Protein AF-A0A7J5F1Y0-F1 (afdb_monomer)

Mean predicted aligned error: 17.36 Å

Nearest PDB structures (foldseek):
  2xwx-assembl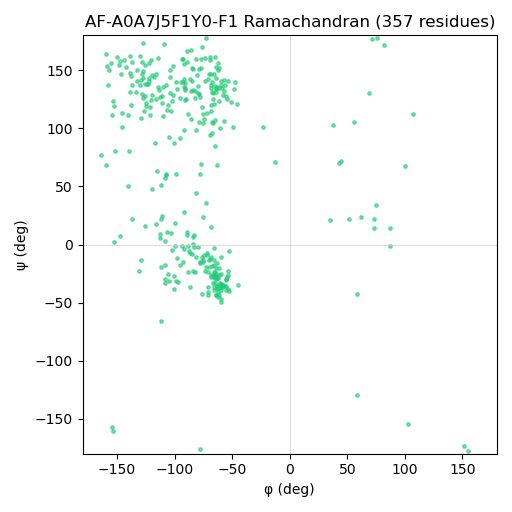y1_B  TM=6.790E-01  e=4.475E-04  Vibrio cholerae
  8gum-assembly1_A  TM=6.459E-01  e=2.777E-03  Vibrio campbellii ATCC BAA-1116
  3idu-assembly1_A  TM=4.860E-01  e=1.951E-03  Pyrococcus furiosus
  3idu-assembly2_B  TM=4.929E-01  e=2.057E-02  Pyrococcus furiosus
  4i0p-assembly1_B  TM=3.499E-01  e=2.603E-02  Homo sapiens

Structure (mmCIF, N/CA/C/O backbone):
data_AF-A0A7J5F1Y0-F1
#
_entry.id   AF-A0A7J5F1Y0-F1
#
loop_
_atom_site.group_PDB
_atom_site.id
_atom_site.type_symbol
_atom_site.label_atom_id
_atom_site.label_alt_id
_atom_site.label_comp_id
_atom_site.label_asym_id
_atom_site.label_entity_id
_atom_site.label_seq_id
_atom_site.pdbx_PDB_ins_code
_atom_site.Cartn_x
_atom_site.Cartn_y
_atom_site.Cartn_z
_atom_site.occupancy
_atom_site.B_iso_or_equiv
_atom_site.auth_seq_id
_atom_site.auth_comp_id
_atom_site.auth_asym_id
_atom_site.auth_atom_id
_atom_site.pdbx_PDB_model_num
ATOM 1 N N . LYS A 1 1 ? 22.219 21.487 -6.805 1.00 33.09 1 LYS A N 1
ATOM 2 C CA . LYS A 1 1 ? 21.547 20.450 -7.627 1.00 33.09 1 LYS A CA 1
ATOM 3 C C . LYS A 1 1 ? 22.656 19.540 -8.140 1.00 33.09 1 LYS A C 1
ATOM 5 O O . LYS A 1 1 ? 23.600 20.091 -8.685 1.00 33.09 1 LYS A O 1
ATOM 10 N N . GLY A 1 2 ? 22.632 18.237 -7.847 1.00 45.41 2 GLY A N 1
ATOM 11 C CA . GLY A 1 2 ? 23.662 17.311 -8.345 1.00 45.41 2 GLY A CA 1
ATOM 12 C C . GLY A 1 2 ? 23.621 17.217 -9.872 1.00 45.41 2 GLY A C 1
ATOM 13 O O . GLY A 1 2 ? 22.568 17.477 -10.460 1.00 45.41 2 GLY A O 1
ATOM 14 N N . SER A 1 3 ? 24.749 16.899 -10.506 1.00 49.75 3 SER A N 1
ATOM 15 C CA . SER A 1 3 ? 24.772 16.529 -11.921 1.00 49.75 3 SER A CA 1
ATOM 16 C C . SER A 1 3 ? 24.061 15.184 -12.096 1.00 49.75 3 SER A C 1
ATOM 18 O O . SER A 1 3 ? 24.310 14.236 -11.355 1.00 49.75 3 SER A O 1
ATOM 20 N N . TYR A 1 4 ? 23.140 15.113 -13.053 1.00 55.34 4 TYR A N 1
ATOM 21 C CA . TYR A 1 4 ? 22.544 13.863 -13.510 1.00 55.34 4 TYR A CA 1
ATOM 22 C C . TYR A 1 4 ? 23.523 13.230 -14.495 1.00 55.34 4 TYR A C 1
ATOM 24 O O . TYR A 1 4 ? 23.611 13.635 -15.655 1.00 55.34 4 TYR A O 1
ATOM 32 N N . THR A 1 5 ? 24.303 12.281 -13.994 1.00 61.25 5 THR A N 1
ATOM 33 C CA . THR A 1 5 ? 25.328 11.577 -14.764 1.00 61.25 5 THR A CA 1
ATOM 34 C C . THR A 1 5 ? 24.726 10.391 -15.512 1.00 61.25 5 THR A C 1
ATOM 36 O O . THR A 1 5 ? 23.606 9.954 -15.233 1.00 61.25 5 THR A O 1
ATOM 39 N N . TYR A 1 6 ? 25.488 9.817 -16.445 1.00 58.12 6 TYR A N 1
ATOM 40 C CA . TYR A 1 6 ? 25.059 8.644 -17.221 1.00 58.12 6 TYR A CA 1
ATOM 41 C C . TYR A 1 6 ? 24.593 7.453 -16.351 1.00 58.12 6 TYR A C 1
ATOM 43 O O . TYR A 1 6 ? 23.806 6.619 -16.796 1.00 58.12 6 TYR A O 1
ATOM 51 N N . SER A 1 7 ? 25.024 7.368 -15.085 1.00 61.97 7 SER A N 1
ATOM 52 C CA . SER A 1 7 ? 24.585 6.320 -14.152 1.00 61.97 7 SER A CA 1
ATOM 53 C C . SER A 1 7 ? 23.094 6.400 -13.798 1.00 61.97 7 SER A C 1
ATOM 55 O O . SER A 1 7 ? 22.497 5.372 -13.469 1.00 61.97 7 SER A O 1
ATOM 57 N N . CYS A 1 8 ? 22.467 7.577 -13.927 1.00 65.62 8 CYS A N 1
ATOM 58 C CA . CYS A 1 8 ? 21.026 7.754 -13.755 1.00 65.62 8 CYS A CA 1
ATOM 59 C C . CYS A 1 8 ? 20.230 6.954 -14.794 1.00 65.62 8 CYS A C 1
ATOM 61 O O . CYS A 1 8 ? 19.128 6.497 -14.504 1.00 65.62 8 CYS A O 1
ATOM 63 N N . TYR A 1 9 ? 20.789 6.721 -15.985 1.00 72.69 9 TYR A N 1
ATOM 64 C CA . TYR A 1 9 ? 20.061 6.052 -17.057 1.00 72.69 9 TYR A CA 1
ATOM 65 C C . TYR A 1 9 ? 19.697 4.612 -16.753 1.00 72.69 9 TYR A C 1
ATOM 67 O O . TYR A 1 9 ? 18.644 4.171 -17.200 1.00 72.69 9 TYR A O 1
ATOM 75 N N . ARG A 1 10 ? 20.469 3.913 -15.910 1.00 74.12 10 ARG A N 1
ATOM 76 C CA . ARG A 1 10 ? 20.204 2.502 -15.588 1.00 74.12 10 ARG A CA 1
ATOM 77 C C . ARG A 1 10 ? 18.776 2.253 -15.082 1.00 74.12 10 ARG A C 1
ATOM 79 O O . ARG A 1 10 ? 18.279 1.143 -15.213 1.00 74.12 10 ARG A O 1
ATOM 86 N N . CYS A 1 11 ? 18.159 3.261 -14.460 1.00 77.19 11 CYS A N 1
ATOM 87 C CA . CYS A 1 11 ? 16.830 3.163 -13.856 1.00 77.19 11 CYS A CA 1
ATOM 88 C C . CYS A 1 11 ? 15.757 3.976 -14.540 1.00 77.19 11 CYS A C 1
ATOM 90 O O . CYS A 1 11 ? 14.631 4.027 -14.052 1.00 77.19 11 CYS A O 1
ATOM 92 N N . HIS A 1 12 ? 16.098 4.587 -15.666 1.00 77.75 12 HIS A N 1
ATOM 93 C CA . HIS A 1 12 ? 15.144 5.377 -16.399 1.00 77.75 12 HIS A CA 1
ATOM 94 C C . HIS A 1 12 ? 15.088 5.038 -17.899 1.00 77.75 12 HIS A C 1
ATOM 96 O O . HIS A 1 12 ? 14.039 5.245 -18.499 1.00 77.75 12 HIS A O 1
ATOM 102 N N . THR A 1 13 ? 16.133 4.458 -18.505 1.00 78.19 13 THR A N 1
ATOM 103 C CA . THR A 1 13 ? 16.110 4.024 -19.912 1.00 78.19 13 THR A CA 1
ATOM 104 C C . THR A 1 13 ? 16.931 2.771 -20.192 1.00 78.19 13 THR A C 1
ATOM 106 O O . THR A 1 13 ? 17.984 2.559 -19.593 1.00 78.19 13 THR A O 1
ATOM 109 N N . THR A 1 14 ? 16.469 1.959 -21.143 1.00 75.38 14 THR A N 1
ATOM 110 C CA . THR A 1 14 ? 17.267 0.900 -21.786 1.00 75.38 14 THR A CA 1
ATOM 111 C C . THR A 1 14 ? 18.123 1.400 -22.946 1.00 75.38 14 THR A C 1
ATOM 113 O O . THR A 1 14 ? 19.149 0.796 -23.247 1.00 75.38 14 THR A O 1
ATOM 116 N N . GLY A 1 15 ? 17.760 2.532 -23.548 1.00 75.75 15 GLY A N 1
ATOM 117 C CA . GLY A 1 15 ? 18.441 3.146 -24.684 1.00 75.75 15 GLY A CA 1
ATOM 118 C C . GLY A 1 15 ? 19.188 4.418 -24.299 1.00 75.75 15 GLY A C 1
ATOM 119 O O . GLY A 1 15 ? 18.919 5.479 -24.848 1.00 75.75 15 GLY A O 1
ATOM 120 N N . ALA A 1 16 ? 20.113 4.363 -23.345 1.00 76.88 16 ALA A N 1
ATOM 121 C CA . ALA A 1 16 ? 20.904 5.537 -22.975 1.00 76.88 16 ALA A CA 1
ATOM 122 C C . ALA A 1 16 ? 21.800 6.013 -24.141 1.00 76.88 16 ALA A C 1
ATOM 124 O O . ALA A 1 16 ? 22.478 5.212 -24.783 1.00 76.88 16 ALA A O 1
ATOM 125 N N . SER A 1 17 ? 21.836 7.323 -24.401 1.00 77.94 17 SER A N 1
ATOM 126 C CA . SER A 1 17 ? 22.663 7.935 -25.449 1.00 77.94 17 SER A CA 1
ATOM 127 C C . SER A 1 17 ? 23.538 9.039 -24.875 1.00 77.94 17 SER A C 1
ATOM 129 O O . SER A 1 17 ? 23.083 9.865 -24.091 1.00 77.94 17 SER A O 1
ATOM 131 N N . LYS A 1 18 ? 24.801 9.110 -25.304 1.00 80.56 18 LYS A N 1
ATOM 132 C CA . LYS A 1 18 ? 25.698 10.221 -24.938 1.00 80.56 18 LYS A CA 1
ATOM 133 C C . LYS A 1 18 ? 25.385 11.515 -25.700 1.00 80.56 18 LYS A C 1
ATOM 135 O O . LYS A 1 18 ? 25.861 12.579 -25.315 1.00 80.56 18 LYS A O 1
ATOM 140 N N . VAL A 1 19 ? 24.597 11.440 -26.772 1.00 82.81 19 VAL A N 1
ATOM 141 C CA . VAL A 1 19 ? 24.197 12.602 -27.579 1.00 82.81 19 VAL A CA 1
ATOM 142 C C . VAL A 1 19 ? 22.969 13.246 -26.946 1.00 82.81 19 VAL A C 1
ATOM 144 O O . VAL A 1 19 ? 22.018 12.543 -26.624 1.00 82.81 19 VAL A O 1
ATOM 147 N N . LYS A 1 20 ? 22.957 14.573 -26.775 1.00 81.62 20 LYS A N 1
ATOM 148 C CA . LYS A 1 20 ? 21.768 15.301 -26.301 1.00 81.62 20 LYS A CA 1
ATOM 149 C C . LYS A 1 20 ? 20.803 15.576 -27.454 1.00 81.62 20 LYS A C 1
ATOM 151 O O . LYS A 1 20 ? 21.197 16.208 -28.433 1.00 81.62 20 LYS A O 1
ATOM 156 N N . THR A 1 21 ? 19.541 15.181 -27.305 1.00 81.38 21 THR A N 1
ATOM 157 C CA . THR A 1 21 ? 18.443 15.688 -28.143 1.00 81.38 21 THR A CA 1
ATOM 158 C C . THR A 1 21 ? 18.167 17.159 -27.816 1.00 81.38 21 THR A C 1
ATOM 160 O O . THR A 1 21 ? 18.563 17.647 -26.755 1.00 81.38 21 THR A O 1
ATOM 163 N N . SER A 1 22 ? 17.483 17.881 -28.708 1.00 82.25 22 SER A N 1
ATOM 164 C CA . SER A 1 22 ? 17.105 19.291 -28.496 1.00 82.25 22 SER A CA 1
ATOM 165 C C . SER A 1 22 ? 16.319 19.511 -27.198 1.00 82.25 22 SER A C 1
ATOM 167 O O . SER A 1 22 ? 16.545 20.494 -26.501 1.00 82.25 22 SER A O 1
ATOM 169 N N . GLU A 1 23 ? 15.465 18.560 -26.819 1.00 79.44 23 GLU A N 1
ATOM 170 C CA . GLU A 1 23 ? 14.728 18.571 -25.550 1.00 79.44 23 GLU A CA 1
ATOM 171 C C . GLU A 1 23 ? 15.669 18.537 -24.330 1.00 79.44 23 GLU A C 1
ATOM 173 O O . GLU A 1 23 ? 15.522 19.318 -23.391 1.00 79.44 23 GLU A O 1
ATOM 178 N N . PHE A 1 24 ? 16.708 17.696 -24.367 1.00 77.12 24 PHE A N 1
ATOM 179 C CA . PHE A 1 24 ? 17.679 17.550 -23.275 1.00 77.12 24 PHE A CA 1
ATOM 180 C C . PHE A 1 24 ? 18.718 18.679 -23.211 1.00 77.12 24 PHE A C 1
ATOM 182 O O . PHE A 1 24 ? 19.368 18.869 -22.179 1.00 77.12 24 PHE A O 1
ATOM 189 N N . GLN A 1 25 ? 18.867 19.470 -24.277 1.00 80.06 25 GLN A N 1
ATOM 190 C CA . GLN A 1 25 ? 19.731 20.656 -24.281 1.00 80.06 25 GLN A CA 1
ATOM 191 C C . GLN A 1 25 ? 19.221 21.755 -23.337 1.00 80.06 25 GLN A C 1
ATOM 193 O O . GLN A 1 25 ? 20.035 22.494 -22.784 1.00 80.06 25 GLN A O 1
ATOM 198 N N . ALA A 1 26 ? 17.912 21.804 -23.066 1.00 79.81 26 ALA A N 1
ATOM 199 C CA . ALA A 1 26 ? 17.316 22.727 -22.097 1.00 79.81 26 ALA A CA 1
ATOM 200 C C . ALA A 1 26 ? 17.695 22.418 -20.630 1.00 79.81 26 ALA A C 1
ATOM 202 O O . ALA A 1 26 ? 17.459 23.241 -19.743 1.00 79.81 26 ALA A O 1
ATOM 203 N N . TYR A 1 27 ? 18.316 21.261 -20.357 1.00 75.12 27 TYR A N 1
ATOM 204 C CA . TYR A 1 27 ? 18.668 20.799 -19.011 1.00 75.12 27 TYR A CA 1
ATOM 205 C C . TYR A 1 27 ? 20.196 20.666 -18.847 1.00 75.12 27 TYR A C 1
ATOM 207 O O . TYR A 1 27 ? 20.763 19.583 -19.029 1.00 75.12 27 TYR A O 1
ATOM 215 N N . PRO A 1 28 ? 20.905 21.750 -18.466 1.00 65.94 28 PRO A N 1
ATOM 216 C CA . PRO A 1 28 ? 22.372 21.800 -18.475 1.00 65.94 28 PRO A CA 1
ATOM 217 C C . PRO A 1 28 ? 23.058 20.806 -17.520 1.00 65.94 28 PRO A C 1
ATOM 219 O O . PRO A 1 28 ? 24.237 20.525 -17.692 1.00 65.94 28 PRO A O 1
ATOM 222 N N . GLY A 1 29 ? 22.332 20.235 -16.554 1.00 69.19 29 GLY A N 1
ATOM 223 C CA . GLY A 1 29 ? 22.859 19.260 -15.594 1.00 69.19 29 GLY A CA 1
ATOM 224 C C . GLY A 1 29 ? 22.686 17.784 -15.967 1.00 69.19 29 GLY A C 1
ATOM 225 O O . GLY A 1 29 ? 23.100 16.953 -15.168 1.00 69.19 29 GLY A O 1
ATOM 226 N N . ILE A 1 30 ? 22.061 17.450 -17.103 1.00 69.31 30 ILE A N 1
ATOM 227 C CA . ILE A 1 30 ? 21.861 16.059 -17.554 1.00 69.31 30 ILE A CA 1
ATOM 228 C C . ILE A 1 30 ? 22.889 15.722 -18.636 1.00 69.31 30 ILE A C 1
ATOM 230 O O . ILE A 1 30 ? 23.015 16.470 -19.602 1.00 69.31 30 ILE A O 1
ATOM 234 N N . GLU A 1 31 ? 23.622 14.618 -18.502 1.00 73.75 31 GLU A N 1
ATOM 235 C CA . GLU A 1 31 ? 24.613 14.157 -19.487 1.00 73.75 31 GLU A CA 1
ATOM 236 C C . GLU A 1 31 ? 24.018 13.181 -20.515 1.00 73.75 31 GLU A C 1
ATOM 238 O O . GLU A 1 31 ? 23.966 11.991 -20.242 1.00 73.75 31 GLU A O 1
ATOM 243 N N . GLY A 1 32 ? 23.658 13.647 -21.718 1.00 77.94 32 GLY A N 1
ATOM 244 C CA . GLY A 1 32 ? 23.170 12.787 -22.811 1.00 77.94 32 GLY A CA 1
ATOM 245 C C . GLY A 1 32 ? 21.650 12.834 -23.019 1.00 77.94 32 GLY A C 1
ATOM 246 O O . GLY A 1 32 ? 21.009 13.842 -22.716 1.00 77.94 32 GLY A O 1
ATOM 247 N N . SER A 1 33 ? 21.072 11.771 -23.582 1.00 77.19 33 SER A N 1
ATOM 248 C CA . SER A 1 33 ? 19.629 11.595 -23.796 1.00 77.19 33 SER A CA 1
ATOM 249 C C . SER A 1 33 ? 19.228 10.107 -23.844 1.00 77.19 33 SER A C 1
ATOM 251 O O . SER A 1 33 ? 19.955 9.239 -23.362 1.00 77.19 33 SER A O 1
ATOM 253 N N . TRP A 1 34 ? 18.055 9.821 -24.412 1.00 78.00 34 TRP A N 1
ATOM 254 C CA . TRP A 1 34 ? 17.356 8.542 -24.397 1.00 78.00 34 TRP A CA 1
ATOM 255 C C . TRP A 1 34 ? 17.009 8.247 -25.853 1.00 78.00 34 TRP A C 1
ATOM 257 O O . TRP A 1 34 ? 16.193 8.943 -26.451 1.00 78.00 34 TRP A O 1
ATOM 267 N N . ALA A 1 35 ? 17.677 7.262 -26.442 1.00 72.62 35 ALA A N 1
ATOM 268 C CA . ALA A 1 35 ? 17.307 6.686 -27.728 1.00 72.62 35 ALA A CA 1
ATOM 269 C C . ALA A 1 35 ? 15.984 5.907 -27.625 1.00 72.62 35 ALA A C 1
ATOM 271 O O . ALA A 1 35 ? 15.238 5.837 -28.595 1.00 72.62 35 ALA A O 1
ATOM 272 N N . GLU A 1 36 ? 15.676 5.379 -26.435 1.00 73.00 36 GLU A N 1
ATOM 273 C CA . GLU A 1 36 ? 14.416 4.708 -26.111 1.00 73.00 36 GLU A CA 1
ATOM 274 C C . GLU A 1 36 ? 13.828 5.282 -24.819 1.00 73.00 36 GLU A C 1
ATOM 276 O O . GLU A 1 36 ? 14.540 5.520 -23.837 1.00 73.00 36 GLU A O 1
ATOM 281 N N . ALA A 1 37 ? 12.517 5.508 -24.803 1.00 71.56 37 ALA A N 1
ATOM 282 C CA . ALA A 1 37 ? 11.831 6.006 -23.621 1.00 71.56 37 ALA A CA 1
ATOM 283 C C . ALA A 1 37 ? 11.590 4.876 -22.609 1.00 71.56 37 ALA A C 1
ATOM 285 O O . ALA A 1 37 ? 10.995 3.854 -22.941 1.00 71.56 37 ALA A O 1
ATOM 286 N N . GLY A 1 38 ? 11.972 5.104 -21.350 1.00 76.88 38 GLY A N 1
ATOM 287 C CA . GLY A 1 38 ? 11.653 4.194 -20.251 1.00 76.88 38 GLY A CA 1
ATOM 288 C C . GLY A 1 38 ? 12.499 2.920 -20.208 1.00 76.88 38 GLY A C 1
ATOM 289 O O . GLY A 1 38 ? 13.369 2.670 -21.042 1.00 76.88 38 GLY A O 1
ATOM 290 N N . ILE A 1 39 ? 12.244 2.106 -19.185 1.00 79.19 39 ILE A N 1
ATOM 291 C CA . ILE A 1 39 ? 12.866 0.789 -19.042 1.00 79.19 39 ILE A CA 1
ATOM 292 C C . ILE A 1 39 ? 12.144 -0.203 -19.961 1.00 79.19 39 ILE A C 1
ATOM 294 O O . ILE A 1 39 ? 11.021 -0.609 -19.667 1.00 79.19 39 ILE A O 1
ATOM 298 N N . GLY A 1 40 ? 12.790 -0.575 -21.068 1.00 77.44 40 GLY A N 1
ATOM 299 C CA . GLY A 1 40 ? 12.361 -1.646 -21.966 1.00 77.44 40 GLY A CA 1
ATOM 300 C C . GLY A 1 40 ? 12.675 -3.054 -21.446 1.00 77.44 40 GLY A C 1
ATOM 301 O O . GLY A 1 40 ? 13.194 -3.242 -20.339 1.00 77.44 40 GLY A O 1
ATOM 302 N N . CYS A 1 41 ? 12.380 -4.061 -22.273 1.00 77.25 41 CYS A N 1
ATOM 303 C CA . CYS A 1 41 ? 12.571 -5.479 -21.956 1.00 77.25 41 CYS A CA 1
ATOM 304 C C . CYS A 1 41 ? 14.003 -5.776 -21.490 1.00 77.25 41 CYS A C 1
ATOM 306 O O . CYS A 1 41 ? 14.221 -6.516 -20.531 1.00 77.25 41 CYS A O 1
ATOM 308 N N . GLU A 1 42 ? 14.977 -5.145 -22.133 1.00 75.75 42 GLU A N 1
ATOM 309 C CA . GLU A 1 42 ? 16.407 -5.346 -21.950 1.00 75.75 42 GLU A CA 1
ATOM 310 C C . GLU A 1 42 ? 16.896 -4.907 -20.567 1.00 75.75 42 GLU A C 1
ATOM 312 O O . GLU A 1 42 ? 17.863 -5.460 -20.043 1.00 75.75 42 GLU A O 1
ATOM 317 N N . GLY A 1 43 ? 16.208 -3.953 -19.934 1.00 74.94 43 GLY A N 1
ATOM 318 C CA . GLY A 1 43 ? 16.568 -3.447 -18.610 1.00 74.94 43 GLY A CA 1
ATOM 319 C C . GLY A 1 43 ? 16.292 -4.458 -17.499 1.00 74.94 43 GLY A C 1
ATOM 320 O O . GLY A 1 43 ? 16.935 -4.424 -16.450 1.00 74.94 43 GLY A O 1
ATOM 321 N N . CYS A 1 44 ? 15.369 -5.392 -17.742 1.00 75.62 44 CYS A N 1
ATOM 322 C CA . CYS A 1 44 ? 15.026 -6.464 -16.810 1.00 75.62 44 CYS A CA 1
ATOM 323 C C . CYS A 1 44 ? 15.521 -7.835 -17.278 1.00 75.62 44 CYS A C 1
ATOM 325 O O . CYS A 1 44 ? 15.878 -8.668 -16.446 1.00 75.62 44 CYS A O 1
ATOM 327 N N . HIS A 1 45 ? 15.559 -8.072 -18.589 1.00 74.44 45 HIS A N 1
ATOM 328 C CA . HIS A 1 45 ? 15.892 -9.370 -19.169 1.00 74.44 45 HIS A CA 1
ATOM 329 C C . HIS A 1 45 ? 17.323 -9.473 -19.714 1.00 74.44 45 HIS A C 1
ATOM 331 O O . HIS A 1 45 ? 17.753 -10.568 -20.077 1.00 74.44 45 HIS A O 1
ATOM 337 N N . GLY A 1 46 ? 18.078 -8.372 -19.704 1.00 70.38 46 GLY A N 1
ATOM 338 C CA . GLY A 1 46 ? 19.390 -8.287 -20.339 1.00 70.38 46 GLY A CA 1
ATOM 339 C C . GLY A 1 46 ? 19.288 -8.027 -21.848 1.00 70.38 46 GLY A C 1
ATOM 340 O O . GLY A 1 46 ? 18.196 -8.048 -22.413 1.00 70.38 46 GLY A O 1
ATOM 341 N N . PRO A 1 47 ? 20.417 -7.763 -22.524 1.00 70.12 47 PRO A N 1
ATOM 342 C CA . PRO A 1 47 ? 20.415 -7.356 -23.925 1.00 70.12 47 PRO A CA 1
ATOM 343 C C . PRO A 1 47 ? 19.867 -8.460 -24.837 1.00 70.12 47 PRO A C 1
ATOM 345 O O . PRO A 1 47 ? 20.318 -9.608 -24.792 1.00 70.12 47 PRO A O 1
ATOM 348 N N . SER A 1 48 ? 18.941 -8.095 -25.725 1.00 64.56 48 SER A N 1
ATOM 349 C CA . SER A 1 48 ? 18.314 -9.008 -26.690 1.00 64.56 48 SER A CA 1
ATOM 350 C C . SER A 1 48 ? 19.321 -9.669 -27.638 1.00 64.56 48 SER A C 1
ATOM 352 O O . SER A 1 48 ? 19.097 -10.797 -28.071 1.00 64.56 48 SER A O 1
ATOM 354 N N . SER A 1 49 ? 20.477 -9.041 -27.884 1.00 69.75 49 SER A N 1
ATOM 355 C CA . SER A 1 49 ? 21.584 -9.615 -28.662 1.00 69.75 49 SER A CA 1
ATOM 356 C C . SER A 1 49 ? 22.135 -10.913 -28.065 1.00 69.75 49 SER A C 1
ATOM 358 O O . SER A 1 49 ? 22.496 -11.820 -28.812 1.00 69.75 49 SER A O 1
ATOM 360 N N . ALA A 1 50 ? 22.147 -11.048 -26.735 1.00 68.56 50 ALA A N 1
ATOM 361 C CA . ALA A 1 50 ? 22.577 -12.274 -26.068 1.00 68.56 50 ALA A CA 1
ATOM 362 C C . ALA A 1 50 ? 21.555 -13.407 -26.251 1.00 68.56 50 ALA A C 1
ATOM 364 O O . ALA A 1 50 ? 21.936 -14.560 -26.442 1.00 68.56 50 ALA A O 1
ATOM 365 N N . HIS A 1 51 ? 20.260 -13.075 -26.246 1.00 66.12 51 HIS A N 1
ATOM 366 C CA . HIS A 1 51 ? 19.201 -14.037 -26.541 1.00 66.12 51 HIS A CA 1
ATOM 367 C C . HIS A 1 51 ? 19.192 -14.424 -28.027 1.00 66.12 51 HIS A C 1
ATOM 369 O O . HIS A 1 51 ? 19.137 -15.606 -28.345 1.00 66.12 51 HIS A O 1
ATOM 375 N N . ALA A 1 52 ? 19.342 -13.460 -28.940 1.00 71.62 52 ALA A N 1
ATOM 376 C CA . ALA A 1 52 ? 19.414 -13.703 -30.381 1.00 71.62 52 ALA A CA 1
ATOM 377 C C . ALA A 1 52 ? 20.618 -14.578 -30.769 1.00 71.62 52 ALA A C 1
ATOM 379 O O . ALA A 1 52 ? 20.497 -15.447 -31.629 1.00 71.62 52 ALA A O 1
ATOM 380 N N . ALA A 1 53 ? 21.763 -14.392 -30.106 1.00 76.88 53 ALA A N 1
ATOM 381 C CA . ALA A 1 53 ? 22.956 -15.203 -30.328 1.00 76.88 53 ALA A CA 1
ATOM 382 C C . ALA A 1 53 ? 22.843 -16.627 -29.753 1.00 76.88 53 ALA A C 1
ATOM 384 O O . ALA A 1 53 ? 23.631 -17.500 -30.118 1.00 76.88 53 ALA A O 1
ATOM 385 N N . SER A 1 54 ? 21.922 -16.875 -28.816 1.00 74.19 54 SER A N 1
ATOM 386 C CA . SER A 1 54 ? 21.833 -18.141 -28.076 1.00 74.19 54 SER A CA 1
ATOM 387 C C . SER A 1 54 ? 20.443 -18.364 -27.441 1.00 74.19 54 SER A C 1
ATOM 389 O O . SER A 1 54 ? 20.310 -18.382 -26.212 1.00 74.19 54 SER A O 1
ATOM 391 N N . PRO A 1 55 ? 19.386 -18.583 -28.253 1.00 72.31 55 PRO A N 1
ATOM 392 C CA . PRO A 1 55 ? 17.992 -18.548 -27.782 1.00 72.31 55 PRO A CA 1
ATOM 393 C C . PRO A 1 55 ? 17.629 -19.665 -26.794 1.00 72.31 55 PRO A C 1
ATOM 395 O O . PRO A 1 55 ? 16.737 -19.513 -25.961 1.00 72.31 55 PRO A O 1
ATOM 398 N N . SER A 1 56 ? 18.316 -20.806 -26.882 1.00 74.06 56 SER A N 1
ATOM 399 C CA . SER A 1 56 ? 18.063 -21.997 -26.063 1.00 74.06 56 SER A CA 1
ATOM 400 C C . SER A 1 56 ? 18.827 -22.007 -24.732 1.00 74.06 56 SER A C 1
ATOM 402 O O . SER A 1 56 ? 18.387 -22.663 -23.784 1.00 74.06 56 SER A O 1
ATOM 404 N N . SER A 1 57 ? 19.943 -21.277 -24.637 1.00 69.69 57 SER A N 1
ATOM 405 C CA . SER A 1 57 ? 20.850 -21.265 -23.480 1.00 69.69 57 SER A CA 1
ATOM 406 C C . SER A 1 57 ? 20.785 -19.969 -22.668 1.00 69.69 57 SER A C 1
ATOM 408 O O . SER A 1 57 ? 20.954 -20.015 -21.449 1.00 69.69 57 SER A O 1
ATOM 410 N N . VAL A 1 58 ? 20.465 -18.832 -23.292 1.00 65.19 58 VAL A N 1
ATOM 411 C CA . VAL A 1 58 ? 20.254 -17.553 -22.600 1.00 65.19 58 VAL A CA 1
ATOM 412 C C . VAL A 1 58 ? 18.766 -17.379 -22.328 1.00 65.19 58 VAL A C 1
ATOM 414 O O . VAL A 1 58 ? 18.005 -16.872 -23.154 1.00 65.19 58 VAL A O 1
ATOM 417 N N . LYS A 1 59 ? 18.342 -17.833 -21.146 1.00 60.91 59 LYS A N 1
ATOM 418 C CA . LYS A 1 59 ? 16.991 -17.574 -20.642 1.00 60.91 59 LYS A CA 1
ATOM 419 C C . LYS A 1 59 ? 16.965 -16.214 -19.950 1.00 60.91 59 LYS A C 1
ATOM 421 O O . LYS A 1 59 ? 17.904 -15.915 -19.209 1.00 60.91 59 LYS A O 1
ATOM 426 N N . PRO A 1 60 ? 15.893 -15.426 -20.123 1.00 60.56 60 PRO A N 1
ATOM 427 C CA . PRO A 1 60 ? 15.714 -14.226 -19.329 1.00 60.56 60 PRO A CA 1
ATOM 428 C C . PRO A 1 60 ? 15.813 -14.570 -17.832 1.00 60.56 60 PRO A C 1
ATOM 430 O O . PRO A 1 60 ? 15.323 -15.635 -17.431 1.00 60.56 60 PRO A O 1
ATOM 433 N N . PRO A 1 61 ? 16.454 -13.728 -17.000 1.00 61.81 61 PRO A N 1
ATOM 434 C CA . PRO A 1 61 ? 16.573 -13.969 -15.570 1.00 61.81 61 PRO A CA 1
ATOM 435 C C . PRO A 1 61 ? 15.196 -14.269 -14.980 1.00 61.81 61 PRO A C 1
ATOM 437 O O . PRO A 1 61 ? 14.261 -13.477 -15.109 1.00 61.81 61 PRO A O 1
ATOM 440 N N . LYS A 1 62 ? 15.070 -15.435 -14.339 1.00 54.78 62 LYS A N 1
ATOM 441 C CA . LYS A 1 62 ? 13.876 -15.779 -13.570 1.00 54.78 62 LYS A CA 1
ATOM 442 C C . LYS A 1 62 ? 13.814 -14.837 -12.375 1.00 54.78 62 LYS A C 1
ATOM 444 O O . LYS A 1 62 ? 14.581 -14.999 -11.433 1.00 54.78 62 LYS A O 1
ATOM 449 N N . GLU A 1 63 ? 12.922 -13.856 -12.456 1.00 62.88 63 GLU A N 1
ATOM 450 C CA . GLU A 1 63 ? 12.175 -13.338 -11.310 1.00 62.88 63 GLU A CA 1
ATOM 451 C C . GLU A 1 63 ? 13.009 -13.140 -10.034 1.00 62.88 63 GLU A C 1
ATOM 453 O O . GLU A 1 63 ? 12.888 -13.858 -9.044 1.00 62.88 63 GLU A O 1
ATOM 458 N N . GLY A 1 64 ? 13.899 -12.149 -10.064 1.00 60.97 64 GLY A N 1
ATOM 459 C CA . GLY A 1 64 ? 14.790 -11.858 -8.951 1.00 60.97 64 GLY A CA 1
ATOM 460 C C . GLY A 1 64 ? 14.473 -10.525 -8.293 1.00 60.97 64 GLY A C 1
ATOM 461 O O . GLY A 1 64 ? 14.540 -9.482 -8.940 1.00 60.97 64 GLY A O 1
ATOM 462 N N . LYS A 1 65 ? 14.279 -10.535 -6.966 1.00 63.78 65 LYS A N 1
ATOM 463 C CA . LYS A 1 65 ? 14.382 -9.336 -6.110 1.00 63.78 65 LYS A CA 1
ATOM 464 C C . LYS A 1 65 ? 15.632 -8.506 -6.448 1.00 63.78 65 LYS A C 1
ATOM 466 O O . LYS A 1 65 ? 15.582 -7.286 -6.393 1.00 63.78 65 LYS A O 1
ATOM 471 N N . ALA A 1 66 ? 16.734 -9.161 -6.826 1.00 67.75 66 ALA A N 1
ATOM 472 C CA . ALA A 1 66 ? 17.977 -8.517 -7.247 1.00 67.75 66 ALA A CA 1
ATOM 473 C C . ALA A 1 66 ? 17.817 -7.650 -8.511 1.00 67.75 66 ALA A C 1
ATOM 475 O O . ALA A 1 66 ? 18.253 -6.504 -8.506 1.00 67.75 66 ALA A O 1
ATOM 476 N N . THR A 1 67 ? 17.135 -8.147 -9.547 1.00 75.06 67 THR A N 1
ATOM 477 C CA . THR A 1 67 ? 16.894 -7.401 -10.792 1.00 75.06 67 THR A CA 1
ATOM 478 C C . THR A 1 67 ? 16.039 -6.164 -10.537 1.00 75.06 67 THR A C 1
ATOM 480 O O . THR A 1 67 ? 16.374 -5.080 -11.000 1.00 75.06 67 THR A O 1
ATOM 483 N N . CYS A 1 68 ? 14.978 -6.291 -9.734 1.00 79.81 68 CYS A N 1
ATOM 484 C CA . CYS A 1 68 ? 14.158 -5.146 -9.338 1.00 79.81 68 CYS A CA 1
ATOM 485 C C . CYS A 1 68 ? 14.972 -4.148 -8.504 1.00 79.81 68 CYS A C 1
ATOM 487 O O . CYS A 1 68 ? 14.916 -2.947 -8.749 1.00 79.81 68 CYS A O 1
ATOM 489 N N . SER A 1 69 ? 15.772 -4.635 -7.551 1.00 77.38 69 SER A N 1
ATOM 490 C CA . SER A 1 69 ? 16.629 -3.815 -6.687 1.00 77.38 69 SER A CA 1
ATOM 491 C C . SER A 1 69 ? 17.758 -3.099 -7.425 1.00 77.38 69 SER A C 1
ATOM 493 O O . SER A 1 69 ? 18.302 -2.144 -6.877 1.00 77.38 69 SER A O 1
ATOM 495 N N . ASN A 1 70 ? 18.066 -3.452 -8.679 1.00 75.56 70 ASN A N 1
ATOM 496 C CA . ASN A 1 70 ? 18.905 -2.594 -9.518 1.00 75.56 70 ASN A CA 1
ATOM 497 C C . ASN A 1 70 ? 18.318 -1.185 -9.607 1.00 75.56 70 ASN A C 1
ATOM 499 O O . ASN A 1 70 ? 19.071 -0.225 -9.717 1.00 75.56 70 ASN A O 1
ATOM 503 N N . CYS A 1 71 ? 16.996 -1.038 -9.510 1.00 77.62 71 CYS A N 1
ATOM 504 C CA . CYS A 1 71 ? 16.340 0.260 -9.576 1.00 77.62 71 CYS A CA 1
ATOM 505 C C . CYS A 1 71 ? 15.371 0.565 -8.456 1.00 77.62 71 CYS A C 1
ATOM 507 O O . CYS A 1 71 ? 15.047 1.723 -8.283 1.00 77.62 71 CYS A O 1
ATOM 509 N N . HIS A 1 72 ? 14.970 -0.412 -7.658 1.00 82.00 72 HIS A N 1
ATOM 510 C CA . HIS A 1 72 ? 14.092 -0.231 -6.505 1.00 82.00 72 HIS A CA 1
ATOM 511 C C . HIS A 1 72 ? 14.812 -0.485 -5.180 1.00 82.00 72 HIS A C 1
ATOM 513 O O . HIS A 1 72 ? 14.175 -0.768 -4.171 1.00 82.00 72 HIS A O 1
ATOM 519 N N . ALA A 1 73 ? 16.138 -0.385 -5.179 1.00 76.69 73 ALA A N 1
ATOM 520 C CA . ALA A 1 73 ? 16.943 -0.217 -3.980 1.00 76.69 73 ALA A CA 1
ATOM 521 C C . ALA A 1 73 ? 17.905 0.957 -4.185 1.00 76.69 73 ALA A C 1
ATOM 523 O O . ALA A 1 73 ? 18.166 1.386 -5.319 1.00 76.69 73 ALA A O 1
ATOM 524 N N . ARG A 1 74 ? 18.443 1.481 -3.082 1.00 69.94 74 ARG A N 1
ATOM 525 C CA . ARG A 1 74 ? 19.462 2.527 -3.160 1.00 69.94 74 ARG A CA 1
ATOM 526 C C . ARG A 1 74 ? 20.699 2.034 -3.897 1.00 69.94 74 ARG A C 1
ATOM 528 O O . ARG A 1 74 ? 21.027 0.848 -3.890 1.00 69.94 74 ARG A O 1
ATOM 535 N N . ASP A 1 75 ? 21.392 2.975 -4.529 1.00 58.53 75 ASP A N 1
ATOM 536 C CA . ASP A 1 75 ? 22.663 2.729 -5.196 1.00 58.53 75 ASP A CA 1
ATOM 537 C C . ASP A 1 75 ? 23.680 2.140 -4.218 1.00 58.53 75 ASP A C 1
ATOM 539 O O . ASP A 1 75 ? 24.204 2.832 -3.356 1.00 58.53 75 ASP A O 1
ATOM 543 N N . ARG A 1 76 ? 23.956 0.839 -4.361 1.00 57.12 76 ARG A N 1
ATOM 544 C CA . ARG A 1 76 ? 24.967 0.116 -3.569 1.00 57.12 76 ARG A CA 1
ATOM 545 C C . ARG A 1 76 ? 26.381 0.277 -4.123 1.00 57.12 76 ARG A C 1
ATOM 547 O O . ARG A 1 76 ? 27.286 -0.430 -3.695 1.00 57.12 76 ARG A O 1
ATOM 554 N N . ASN A 1 77 ? 26.557 1.156 -5.104 1.00 45.56 77 ASN A N 1
ATOM 555 C CA . ASN A 1 77 ? 27.834 1.360 -5.756 1.00 45.56 77 ASN A CA 1
ATOM 556 C C . ASN A 1 77 ? 28.484 2.615 -5.187 1.00 45.56 77 ASN A C 1
ATOM 558 O O . ASN A 1 77 ? 28.304 3.698 -5.733 1.00 45.56 77 ASN A O 1
ATOM 562 N N . ASP A 1 78 ? 29.222 2.463 -4.094 1.00 39.75 78 ASP A N 1
ATOM 563 C CA . ASP A 1 78 ? 30.331 3.366 -3.849 1.00 39.75 78 ASP A CA 1
ATOM 564 C C . ASP A 1 78 ? 31.404 2.677 -3.005 1.00 39.75 78 ASP A C 1
ATOM 566 O O . ASP A 1 78 ? 31.189 2.289 -1.857 1.00 39.75 78 ASP A O 1
ATOM 570 N N . SER A 1 79 ? 32.593 2.575 -3.582 1.00 40.28 79 SER A N 1
ATOM 571 C CA . SER A 1 79 ? 33.864 2.427 -2.874 1.00 40.28 79 SER A CA 1
ATOM 572 C C . SER A 1 79 ? 34.099 3.509 -1.799 1.00 40.28 79 SER A C 1
ATOM 574 O O . SER A 1 79 ? 35.074 3.425 -1.060 1.00 40.28 79 SER A O 1
ATOM 576 N N . ILE A 1 80 ? 33.222 4.513 -1.686 1.00 40.66 80 ILE A N 1
ATOM 577 C CA . ILE A 1 80 ? 33.233 5.600 -0.700 1.00 40.66 80 ILE A CA 1
ATOM 578 C C . ILE A 1 80 ? 32.119 5.394 0.337 1.00 40.66 80 ILE A C 1
ATOM 580 O O . ILE A 1 80 ? 31.240 6.227 0.548 1.00 40.66 80 ILE A O 1
ATOM 584 N N . SER A 1 81 ? 32.167 4.285 1.068 1.00 37.84 81 SER A N 1
ATOM 585 C CA . SER A 1 81 ? 31.494 4.255 2.361 1.00 37.84 81 SER A CA 1
ATOM 586 C C . SER A 1 81 ? 32.297 3.508 3.405 1.00 37.84 81 SER A C 1
ATOM 588 O O . SER A 1 81 ? 32.384 2.285 3.411 1.00 37.84 81 SER A O 1
ATOM 590 N N . THR A 1 82 ? 32.794 4.272 4.368 1.00 39.41 82 THR A N 1
ATOM 591 C CA . THR A 1 82 ? 33.292 3.797 5.661 1.00 39.41 82 THR A CA 1
ATOM 592 C C . THR A 1 82 ? 32.194 3.189 6.548 1.00 39.41 82 THR A C 1
ATOM 594 O O . THR A 1 82 ? 32.501 2.675 7.620 1.00 39.41 82 THR A O 1
ATOM 597 N N . TYR A 1 83 ? 30.926 3.206 6.117 1.00 42.84 83 TYR A N 1
ATOM 598 C CA . TYR A 1 83 ? 29.813 2.552 6.800 1.00 42.84 83 TYR A CA 1
ATOM 599 C C . TYR A 1 83 ? 29.430 1.230 6.116 1.00 42.84 83 TYR A C 1
ATOM 601 O O . TYR A 1 83 ? 29.068 1.241 4.934 1.00 42.84 83 TYR A O 1
ATOM 609 N N . PRO A 1 84 ? 29.441 0.095 6.840 1.00 40.75 84 PRO A N 1
ATOM 610 C CA . PRO A 1 84 ? 28.871 -1.157 6.360 1.00 40.75 84 PRO A CA 1
ATOM 611 C C . PRO A 1 84 ? 27.342 -1.016 6.311 1.00 40.75 84 PRO A C 1
ATOM 613 O O . PRO A 1 84 ? 26.659 -1.181 7.322 1.00 40.75 84 PRO A O 1
ATOM 616 N N . TRP A 1 85 ? 26.789 -0.650 5.151 1.00 50.31 85 TRP A N 1
ATOM 617 C CA . TRP A 1 85 ? 25.345 -0.446 4.978 1.00 50.31 85 TRP A CA 1
ATOM 618 C C . TRP A 1 85 ? 24.587 -1.775 5.114 1.00 50.31 85 TRP A C 1
ATOM 620 O O . TRP A 1 85 ? 24.432 -2.562 4.184 1.00 50.31 85 TRP A O 1
ATOM 630 N N . ASN A 1 86 ? 24.096 -2.007 6.323 1.00 52.22 86 ASN A N 1
ATOM 631 C CA . ASN A 1 86 ? 23.417 -3.193 6.835 1.00 52.22 86 ASN A CA 1
ATOM 632 C C . ASN A 1 86 ? 21.917 -3.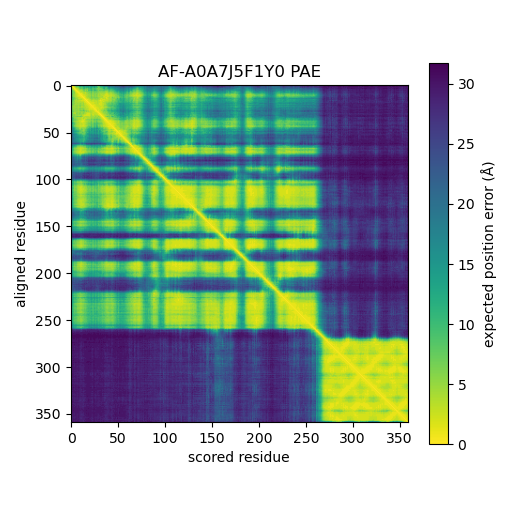259 6.473 1.00 52.22 86 ASN A C 1
ATOM 634 O O . ASN A 1 86 ? 21.091 -3.588 7.322 1.00 52.22 86 ASN A O 1
ATOM 638 N N . ASN A 1 87 ? 21.549 -2.963 5.221 1.00 53.12 87 ASN A N 1
ATOM 639 C CA . ASN A 1 87 ? 20.150 -2.905 4.752 1.00 53.12 87 ASN A CA 1
ATOM 640 C C . ASN A 1 87 ? 19.274 -1.844 5.457 1.00 53.12 87 ASN A C 1
ATOM 642 O O . ASN A 1 87 ? 18.051 -1.986 5.507 1.00 53.12 87 ASN A O 1
ATOM 646 N N . ARG A 1 88 ? 19.868 -0.788 6.027 1.00 62.72 88 ARG A N 1
ATOM 647 C CA . ARG A 1 88 ? 19.118 0.273 6.714 1.00 62.72 88 ARG A CA 1
ATOM 648 C C . ARG A 1 88 ? 18.753 1.420 5.782 1.00 62.72 88 ARG A C 1
ATOM 650 O O . ARG A 1 88 ? 19.540 1.826 4.932 1.00 62.72 88 ARG A O 1
ATOM 657 N N . VAL A 1 89 ? 17.554 1.960 5.987 1.00 70.00 89 VAL A N 1
ATOM 658 C CA . VAL A 1 89 ? 17.027 3.114 5.251 1.00 70.00 89 VAL A CA 1
ATOM 659 C C . VAL A 1 89 ? 17.405 4.396 5.985 1.00 70.00 89 VAL A C 1
ATOM 661 O O . VAL A 1 89 ? 17.130 4.546 7.175 1.00 70.00 89 VAL A O 1
ATOM 664 N N . GLU A 1 90 ? 18.060 5.304 5.270 1.00 65.75 90 GLU A N 1
ATOM 665 C CA . GLU A 1 90 ? 18.584 6.567 5.790 1.00 65.75 90 GLU A CA 1
ATOM 666 C C . GLU A 1 90 ? 17.560 7.707 5.655 1.00 65.75 90 GLU A C 1
ATOM 668 O O . GLU A 1 90 ? 16.908 7.886 4.625 1.00 65.75 90 GLU A O 1
ATOM 673 N N . TRP A 1 91 ? 17.482 8.521 6.695 1.00 60.78 91 TRP A N 1
ATOM 674 C CA . TRP A 1 91 ? 16.628 9.675 6.896 1.00 60.78 91 TRP A CA 1
ATOM 675 C C . TRP A 1 91 ? 17.484 10.915 7.198 1.00 60.78 91 TRP A C 1
ATOM 677 O O . TRP A 1 91 ? 18.436 10.850 7.981 1.00 60.78 91 TRP A O 1
ATOM 687 N N . GLN A 1 92 ? 17.130 12.068 6.615 1.00 56.66 92 GLN A N 1
ATOM 688 C CA . GLN A 1 92 ? 17.825 13.337 6.865 1.00 56.66 92 GLN A CA 1
ATOM 689 C C . GLN A 1 92 ? 16.912 14.383 7.535 1.00 56.66 92 GLN A C 1
ATOM 691 O O . GLN A 1 92 ? 15.883 14.747 6.963 1.00 56.66 92 GLN A O 1
ATOM 696 N N . PRO A 1 93 ? 17.321 14.953 8.686 1.00 46.47 93 PRO A N 1
ATOM 697 C CA . PRO A 1 93 ? 16.504 15.854 9.508 1.00 46.47 93 PRO A CA 1
ATOM 698 C C . PRO A 1 93 ? 16.307 17.278 8.979 1.00 46.47 93 PRO A C 1
ATOM 700 O O . PRO A 1 93 ? 15.494 18.015 9.528 1.00 46.47 93 PRO A O 1
ATOM 703 N N . ARG A 1 94 ? 17.007 17.717 7.925 1.00 45.19 94 ARG A N 1
ATOM 704 C CA . ARG A 1 94 ? 17.042 19.137 7.500 1.00 45.19 94 ARG A CA 1
ATOM 705 C C . ARG A 1 94 ? 15.711 19.683 6.923 1.00 45.19 94 ARG A C 1
ATOM 707 O O . ARG A 1 94 ? 15.705 20.716 6.267 1.00 45.19 94 ARG A O 1
ATOM 714 N N . THR A 1 95 ? 14.587 18.991 7.120 1.00 43.53 95 THR A N 1
ATOM 715 C CA . THR A 1 95 ? 13.273 19.306 6.523 1.00 43.53 95 THR A CA 1
ATOM 716 C C . THR A 1 95 ? 12.098 19.186 7.500 1.00 43.53 95 THR A C 1
ATOM 718 O O . THR A 1 95 ? 10.958 19.053 7.072 1.00 43.53 95 THR A O 1
ATOM 721 N N . VAL A 1 96 ? 12.344 19.265 8.811 1.00 41.75 96 VAL A N 1
ATOM 722 C CA . VAL A 1 96 ? 11.276 19.120 9.821 1.00 41.75 96 VAL A CA 1
ATOM 723 C C . VAL A 1 96 ? 10.356 20.353 9.904 1.00 41.75 96 VAL A C 1
ATOM 725 O O . VAL A 1 96 ? 9.197 20.206 10.271 1.00 41.75 96 VAL A O 1
ATOM 728 N N . ASN A 1 97 ? 10.800 21.543 9.473 1.00 37.12 97 ASN A N 1
ATOM 729 C CA . ASN A 1 97 ? 10.047 22.788 9.714 1.00 37.12 97 ASN A CA 1
ATOM 730 C C . ASN A 1 97 ? 9.448 23.473 8.469 1.00 37.12 97 ASN A C 1
ATOM 732 O O . ASN A 1 97 ? 8.937 24.582 8.588 1.00 37.12 97 ASN A O 1
ATOM 736 N N . SER A 1 98 ? 9.471 22.851 7.284 1.00 41.53 98 SER A N 1
ATOM 737 C CA . SER A 1 98 ? 8.781 23.417 6.106 1.00 41.53 98 SER A CA 1
ATOM 738 C C . SER A 1 98 ? 8.213 22.403 5.107 1.00 41.53 98 SER A C 1
ATOM 740 O O . SER A 1 98 ? 7.753 22.803 4.040 1.00 41.53 98 SER A O 1
ATOM 742 N N . ILE A 1 99 ? 8.235 21.095 5.401 1.00 41.06 99 ILE A N 1
ATOM 743 C CA . ILE A 1 99 ? 7.915 20.060 4.407 1.00 41.06 99 ILE A CA 1
ATOM 744 C C . ILE A 1 99 ? 7.052 18.941 4.998 1.00 41.06 99 ILE A C 1
ATOM 746 O O . ILE A 1 99 ? 7.371 18.344 6.020 1.00 41.06 99 ILE A O 1
ATOM 750 N N . SER A 1 100 ? 5.986 18.635 4.267 1.00 44.28 100 SER A N 1
ATOM 751 C CA . SER A 1 100 ? 5.429 17.312 3.955 1.00 44.28 100 SER A CA 1
ATOM 752 C C . SER A 1 100 ? 6.303 16.065 4.277 1.00 44.28 100 SER A C 1
ATOM 754 O O . SER A 1 100 ? 6.881 15.448 3.383 1.00 44.28 100 SER A O 1
ATOM 756 N N . THR A 1 101 ? 6.486 15.738 5.557 1.00 49.25 101 THR A N 1
ATOM 757 C CA . THR A 1 101 ? 6.212 14.452 6.253 1.00 49.25 101 THR A CA 1
ATOM 758 C C . THR A 1 101 ? 6.389 13.075 5.564 1.00 49.25 101 THR A C 1
ATOM 760 O O . THR A 1 101 ? 5.848 12.098 6.067 1.00 49.25 101 THR A O 1
ATOM 763 N N . GLY A 1 102 ? 7.163 12.907 4.490 1.00 59.66 102 GLY A N 1
ATOM 764 C CA . GLY A 1 102 ? 7.569 11.585 3.971 1.00 59.66 102 GLY A CA 1
ATOM 765 C C . GLY A 1 102 ? 8.979 11.173 4.423 1.00 59.66 102 GLY A C 1
ATOM 766 O O . GLY A 1 102 ? 9.877 12.012 4.435 1.00 59.66 102 GLY A O 1
ATOM 767 N N . PHE A 1 103 ? 9.204 9.901 4.780 1.00 68.06 103 PHE A N 1
ATOM 768 C CA . PHE A 1 103 ? 10.546 9.357 5.065 1.00 68.06 103 PHE A CA 1
ATOM 769 C C . PHE A 1 103 ? 11.194 8.652 3.868 1.00 68.06 103 PHE A C 1
ATOM 771 O O . PHE A 1 103 ? 12.409 8.466 3.862 1.00 68.06 103 PHE A O 1
ATOM 778 N N . ILE A 1 104 ? 10.400 8.286 2.860 1.00 71.75 104 ILE A N 1
ATOM 779 C CA . ILE A 1 104 ? 10.887 7.731 1.601 1.00 71.75 104 ILE A CA 1
ATOM 780 C C . ILE A 1 104 ? 11.449 8.879 0.766 1.00 71.75 104 ILE A C 1
ATOM 782 O O . ILE A 1 104 ? 10.735 9.821 0.407 1.00 71.75 104 ILE A O 1
ATOM 786 N N . ARG A 1 105 ? 12.743 8.819 0.466 1.00 65.31 105 ARG A N 1
ATOM 787 C CA . ARG A 1 105 ? 13.437 9.848 -0.323 1.00 65.31 105 ARG A CA 1
ATOM 788 C C . ARG A 1 105 ? 13.579 9.443 -1.776 1.00 65.31 105 ARG A C 1
ATOM 790 O O . ARG A 1 105 ? 13.623 10.309 -2.645 1.00 65.31 105 ARG A O 1
ATOM 797 N N . HIS A 1 106 ? 13.693 8.144 -2.028 1.00 67.12 106 HIS A N 1
ATOM 798 C CA . HIS A 1 106 ? 13.920 7.621 -3.363 1.00 67.12 106 HIS A CA 1
ATOM 799 C C . HIS A 1 106 ? 13.394 6.184 -3.499 1.00 67.12 106 HIS A C 1
ATOM 801 O O . HIS A 1 106 ? 12.510 5.755 -2.768 1.00 67.12 106 HIS A O 1
ATOM 807 N N . ARG A 1 107 ? 13.943 5.448 -4.462 1.00 73.56 107 ARG A N 1
ATOM 808 C CA . ARG A 1 107 ? 13.597 4.081 -4.849 1.00 73.56 107 ARG A CA 1
ATOM 809 C C . ARG A 1 107 ? 14.150 3.027 -3.874 1.00 73.56 107 ARG A C 1
ATOM 811 O O . ARG A 1 107 ? 15.091 2.315 -4.187 1.00 73.56 107 ARG A O 1
ATOM 818 N N . GLU A 1 108 ? 13.628 2.969 -2.652 1.00 79.38 108 GLU A N 1
ATOM 819 C CA . GLU A 1 108 ? 14.199 2.139 -1.569 1.00 79.38 108 GLU A CA 1
ATOM 820 C C . GLU A 1 108 ? 13.278 1.008 -1.065 1.00 79.38 108 GLU A C 1
ATOM 822 O O . GLU A 1 108 ? 13.504 0.423 -0.006 1.00 79.38 108 GLU A O 1
ATOM 827 N N . GLN A 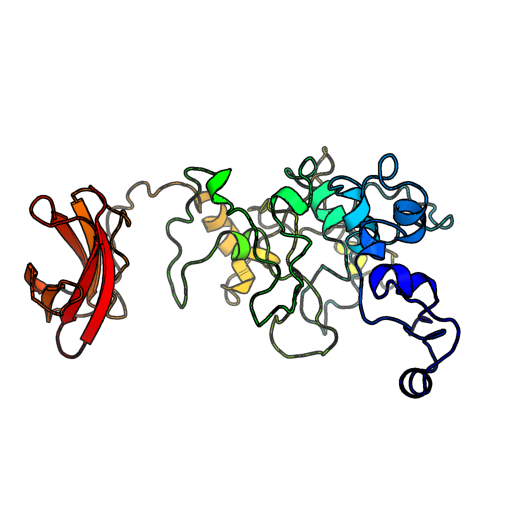1 109 ? 12.255 0.643 -1.844 1.00 84.81 109 GLN A N 1
ATOM 828 C CA . GLN A 1 109 ? 11.294 -0.423 -1.521 1.00 84.81 109 GLN A CA 1
ATOM 829 C C . GLN A 1 109 ? 11.965 -1.791 -1.310 1.00 84.81 109 GLN A C 1
ATOM 831 O O . GLN A 1 109 ? 11.548 -2.567 -0.449 1.00 84.81 109 GLN A O 1
ATOM 836 N N . GLY A 1 110 ? 13.020 -2.090 -2.069 1.00 84.44 110 GLY A N 1
ATOM 837 C CA . GLY A 1 110 ? 13.811 -3.312 -1.953 1.00 84.44 110 GLY A CA 1
ATOM 838 C C . GLY A 1 110 ? 14.569 -3.400 -0.628 1.00 84.44 110 GLY A C 1
ATOM 839 O O . GLY A 1 110 ? 14.605 -4.475 -0.020 1.00 84.44 110 GLY A O 1
ATOM 840 N N . ASP A 1 111 ? 15.104 -2.275 -0.143 1.00 83.44 111 ASP A N 1
ATOM 841 C CA . ASP A 1 111 ? 15.782 -2.190 1.156 1.00 83.44 111 ASP A CA 1
ATOM 842 C C . ASP A 1 111 ? 14.767 -2.303 2.306 1.00 83.44 111 ASP A C 1
ATOM 844 O O . ASP A 1 111 ? 14.979 -3.059 3.256 1.00 83.44 111 ASP A O 1
ATOM 848 N N . MET A 1 112 ? 13.596 -1.668 2.174 1.00 87.94 112 MET A N 1
ATOM 849 C CA . MET A 1 112 ? 12.496 -1.822 3.136 1.00 87.94 112 MET A CA 1
ATOM 850 C C . MET A 1 112 ? 12.023 -3.271 3.245 1.00 87.94 112 MET A C 1
ATOM 852 O O . MET A 1 112 ? 11.911 -3.811 4.347 1.00 87.94 112 MET A O 1
ATOM 856 N N . MET A 1 113 ? 11.808 -3.928 2.100 1.00 88.88 113 MET A N 1
ATOM 857 C CA . MET A 1 113 ? 11.394 -5.326 2.067 1.00 88.88 113 MET A CA 1
ATOM 858 C C . MET A 1 113 ? 12.469 -6.224 2.684 1.00 88.88 113 MET A C 1
ATOM 860 O O . MET A 1 113 ? 12.127 -7.166 3.399 1.00 88.88 113 MET A O 1
ATOM 864 N N . ALA A 1 114 ? 13.758 -5.941 2.457 1.00 86.12 114 ALA A N 1
ATOM 865 C CA . ALA A 1 114 ? 14.864 -6.663 3.088 1.00 86.12 114 ALA A CA 1
ATOM 866 C C . ALA A 1 114 ? 14.867 -6.545 4.623 1.00 86.12 114 ALA A C 1
ATOM 868 O O . ALA A 1 114 ? 15.169 -7.528 5.298 1.00 86.12 114 ALA A O 1
ATOM 869 N N . ALA A 1 115 ? 14.451 -5.401 5.162 1.00 86.94 115 ALA A N 1
ATOM 870 C CA . ALA A 1 115 ? 14.281 -5.157 6.594 1.00 86.94 115 ALA A CA 1
ATOM 871 C C . ALA A 1 115 ? 12.853 -5.473 7.099 1.00 86.94 115 ALA A C 1
ATOM 873 O O . ALA A 1 115 ? 12.383 -4.900 8.082 1.00 86.94 115 ALA A O 1
ATOM 874 N N . SER A 1 116 ? 12.145 -6.402 6.450 1.00 90.31 116 SER A N 1
ATOM 875 C CA . SER A 1 116 ? 10.785 -6.811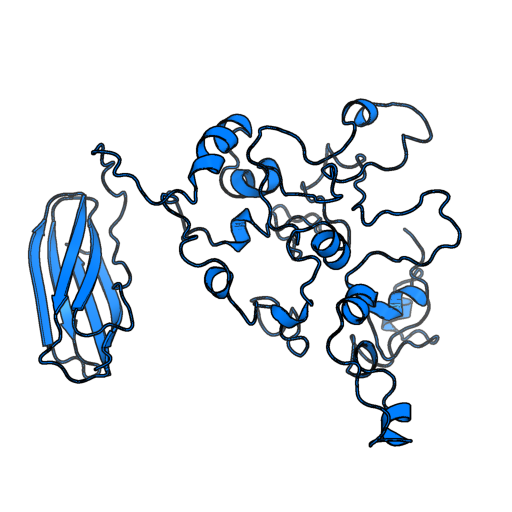 6.820 1.00 90.31 116 SER A CA 1
ATOM 876 C C . SER A 1 116 ? 10.652 -8.328 6.983 1.00 90.31 116 SER A C 1
ATOM 878 O O . SER A 1 116 ? 11.537 -9.105 6.617 1.00 90.31 116 SER A O 1
ATOM 880 N N . LYS A 1 117 ? 9.486 -8.779 7.459 1.00 89.56 117 LYS A N 1
ATOM 881 C CA . LYS A 1 117 ? 9.144 -10.212 7.485 1.00 89.56 117 LYS A CA 1
ATOM 882 C C . LYS A 1 117 ? 8.958 -10.820 6.089 1.00 89.56 117 LYS A C 1
ATOM 884 O O . LYS A 1 117 ? 9.068 -12.032 5.949 1.00 89.56 117 LYS A O 1
ATOM 889 N N . HIS A 1 118 ? 8.739 -10.003 5.059 1.00 90.81 118 HIS A N 1
ATOM 890 C CA . HIS A 1 118 ? 8.622 -10.444 3.667 1.00 90.81 118 HIS A CA 1
ATOM 891 C C . HIS A 1 118 ? 9.968 -10.484 2.930 1.00 90.81 118 HIS A C 1
ATOM 893 O O . HIS A 1 118 ? 9.994 -10.666 1.718 1.00 90.81 118 HIS A O 1
ATOM 899 N N . LYS A 1 119 ? 11.104 -10.352 3.631 1.00 87.44 119 LYS A N 1
ATOM 900 C CA . LYS A 1 119 ? 12.445 -10.285 3.021 1.00 87.44 119 LYS A CA 1
ATOM 901 C C . LYS A 1 119 ? 12.802 -11.436 2.077 1.00 87.44 119 LYS A C 1
ATOM 903 O O . LYS A 1 119 ? 13.628 -11.217 1.190 1.00 87.44 119 LYS A O 1
ATOM 908 N N . ASN A 1 120 ? 12.185 -12.604 2.271 1.00 87.12 120 ASN A N 1
ATOM 909 C CA . ASN A 1 120 ? 12.401 -13.822 1.488 1.00 87.12 120 ASN A CA 1
ATOM 910 C C . ASN A 1 120 ? 11.444 -13.963 0.288 1.00 87.12 120 ASN A C 1
ATOM 912 O O . ASN A 1 120 ? 11.573 -14.920 -0.467 1.00 87.12 120 ASN A O 1
ATOM 916 N N . LEU A 1 121 ? 10.488 -13.046 0.111 1.00 87.56 121 LEU A N 1
ATOM 917 C CA . LEU A 1 121 ? 9.633 -13.009 -1.075 1.00 87.56 121 LEU A CA 1
ATOM 918 C C . LEU A 1 121 ? 10.334 -12.257 -2.214 1.00 87.56 121 LEU A C 1
ATOM 920 O O . LEU A 1 121 ? 11.128 -11.340 -1.984 1.00 87.56 121 LEU A O 1
ATOM 924 N N . ALA A 1 122 ? 10.016 -12.630 -3.454 1.00 87.06 122 ALA A N 1
ATOM 925 C CA . ALA A 1 122 ? 10.382 -11.853 -4.634 1.00 87.06 122 ALA A CA 1
ATOM 926 C C . ALA A 1 122 ? 9.338 -10.757 -4.894 1.00 87.06 122 ALA A C 1
ATOM 928 O O . ALA A 1 122 ? 8.160 -10.946 -4.591 1.00 87.06 122 ALA A O 1
ATOM 929 N N . CYS A 1 123 ? 9.735 -9.641 -5.511 1.00 84.94 123 CYS A N 1
ATOM 930 C CA . CYS A 1 123 ? 8.818 -8.545 -5.856 1.00 84.94 123 CYS A CA 1
ATOM 931 C C . CYS A 1 123 ? 7.636 -9.035 -6.710 1.00 84.94 123 CYS A C 1
ATOM 933 O O . CYS A 1 123 ? 6.491 -8.661 -6.469 1.00 84.94 123 CYS A O 1
ATOM 935 N N . VAL A 1 124 ? 7.914 -9.946 -7.643 1.00 83.88 124 VAL A N 1
ATOM 936 C CA . VAL A 1 124 ? 6.926 -10.542 -8.553 1.00 83.88 124 VAL A CA 1
ATOM 937 C C . VAL A 1 124 ? 5.931 -11.493 -7.881 1.00 83.88 124 VAL A C 1
ATOM 939 O O . VAL A 1 124 ? 4.886 -11.787 -8.447 1.00 83.88 124 VAL A O 1
ATOM 942 N N . THR A 1 125 ? 6.197 -11.912 -6.635 1.00 85.62 125 THR A N 1
ATOM 943 C CA . THR A 1 125 ? 5.203 -12.635 -5.815 1.00 85.62 125 THR A CA 1
ATOM 944 C C . THR A 1 125 ? 3.933 -11.802 -5.670 1.00 85.62 125 THR A C 1
ATOM 946 O O . THR A 1 125 ? 2.832 -12.342 -5.632 1.00 85.62 125 THR A O 1
ATOM 949 N N . CYS A 1 126 ? 4.107 -10.479 -5.580 1.00 84.62 126 CYS A N 1
ATOM 950 C CA . CYS A 1 126 ? 3.017 -9.541 -5.395 1.00 84.62 126 CYS A CA 1
ATOM 951 C C . CYS A 1 126 ? 2.773 -8.653 -6.606 1.00 84.62 126 CYS A C 1
ATOM 953 O O . CYS A 1 126 ? 1.698 -8.088 -6.677 1.00 84.62 126 CYS A O 1
ATOM 955 N N . HIS A 1 127 ? 3.713 -8.482 -7.530 1.00 83.62 127 HIS A N 1
ATOM 956 C CA . HIS A 1 127 ? 3.578 -7.529 -8.632 1.00 83.62 127 HIS A CA 1
ATOM 957 C C . HIS A 1 127 ? 3.691 -8.208 -9.990 1.00 83.62 127 HIS A C 1
ATOM 959 O O . HIS A 1 127 ? 4.503 -9.104 -10.178 1.00 83.62 127 HIS A O 1
ATOM 965 N N . ASP A 1 128 ? 2.912 -7.733 -10.956 1.00 80.75 128 ASP A N 1
ATOM 966 C CA . ASP A 1 128 ? 3.089 -8.098 -12.359 1.00 80.75 128 ASP A CA 1
ATOM 967 C C . ASP A 1 128 ? 4.133 -7.155 -12.986 1.00 80.75 128 ASP A C 1
ATOM 969 O O . ASP A 1 128 ? 3.832 -5.972 -13.171 1.00 80.75 128 ASP A O 1
ATOM 973 N N . PRO A 1 129 ? 5.361 -7.624 -13.283 1.00 79.25 129 PRO A N 1
ATOM 974 C CA . PRO A 1 129 ? 6.433 -6.764 -13.780 1.00 79.25 129 PRO A CA 1
ATOM 975 C C . PRO A 1 129 ? 6.173 -6.240 -15.200 1.00 79.25 129 PRO A C 1
ATOM 977 O O . PRO A 1 129 ? 6.853 -5.314 -15.629 1.00 79.25 129 PRO A O 1
ATOM 980 N N . HIS A 1 130 ? 5.188 -6.790 -15.920 1.00 79.00 130 HIS A N 1
ATOM 981 C CA . HIS A 1 130 ? 4.817 -6.338 -17.262 1.00 79.00 130 HIS A CA 1
ATOM 982 C C . HIS A 1 130 ? 3.765 -5.218 -17.246 1.00 79.00 130 HIS A C 1
ATOM 984 O O . HIS A 1 130 ? 3.380 -4.720 -18.303 1.00 79.00 130 HIS A O 1
ATOM 990 N N . LYS A 1 131 ? 3.285 -4.805 -16.062 1.00 74.75 131 LYS A N 1
ATOM 991 C CA . LYS A 1 131 ? 2.330 -3.700 -15.903 1.00 74.75 131 LYS A CA 1
ATOM 992 C C . LYS A 1 131 ? 3.025 -2.475 -15.321 1.00 74.75 131 LYS A C 1
ATOM 994 O O . LYS A 1 131 ? 3.489 -2.487 -14.185 1.00 74.75 131 LYS A O 1
ATOM 999 N N . GLY A 1 132 ? 3.070 -1.397 -16.103 1.00 64.38 132 GLY A N 1
ATOM 1000 C CA . GLY A 1 132 ? 3.637 -0.121 -15.668 1.00 64.38 132 GLY A CA 1
ATOM 1001 C C . GLY A 1 132 ? 2.794 0.578 -14.595 1.00 64.38 132 GLY A C 1
ATOM 1002 O O . GLY A 1 132 ? 1.589 0.361 -14.478 1.00 64.38 132 GLY A O 1
ATOM 1003 N N . VAL A 1 133 ? 3.427 1.483 -13.841 1.00 60.00 133 VAL A N 1
ATOM 1004 C CA . VAL A 1 133 ? 2.772 2.317 -12.809 1.00 60.00 133 VAL A CA 1
ATOM 1005 C C . VAL A 1 133 ? 1.670 3.208 -13.409 1.00 60.00 133 VAL A C 1
ATOM 1007 O O . VAL A 1 133 ? 0.649 3.446 -12.763 1.00 60.00 133 VAL A O 1
ATOM 1010 N N . TYR A 1 134 ? 1.864 3.660 -14.654 1.00 52.97 134 TYR A N 1
ATOM 1011 C CA . TYR A 1 134 ? 1.002 4.610 -15.366 1.00 52.97 134 TYR A CA 1
ATOM 1012 C C . TYR A 1 134 ? 0.022 3.973 -16.355 1.00 52.97 134 TYR A C 1
ATOM 1014 O O . TYR A 1 134 ? -0.498 4.688 -17.199 1.00 52.97 134 TYR A O 1
ATOM 1022 N N . PHE A 1 135 ? -0.268 2.673 -16.266 1.00 44.78 135 PHE A N 1
ATOM 1023 C CA . PHE A 1 135 ? -1.193 1.994 -17.191 1.00 44.78 135 PHE A CA 1
ATOM 1024 C C . PHE A 1 135 ? -2.682 2.370 -16.951 1.00 44.78 135 PHE A C 1
ATOM 1026 O O . PHE A 1 135 ? -3.557 1.530 -17.071 1.00 44.78 135 PHE A O 1
ATOM 1033 N N . ASP A 1 136 ? -2.956 3.631 -16.579 1.00 42.28 136 ASP A N 1
ATOM 1034 C CA . ASP A 1 136 ? -4.257 4.326 -16.538 1.00 42.28 136 ASP A CA 1
ATOM 1035 C C . ASP A 1 136 ? -4.947 4.448 -15.150 1.00 42.28 136 ASP A C 1
ATOM 1037 O O . ASP A 1 136 ? -6.037 3.936 -14.914 1.00 42.28 136 ASP A O 1
ATOM 1041 N N . GLN A 1 137 ? -4.347 5.229 -14.231 1.00 51.00 137 GLN A N 1
ATOM 1042 C CA . GLN A 1 137 ? -4.964 5.767 -12.986 1.00 51.00 137 GLN A CA 1
ATOM 1043 C C . GLN A 1 137 ? -5.190 4.817 -11.783 1.00 51.00 137 GLN A C 1
ATOM 1045 O O . GLN A 1 137 ? -6.127 5.004 -11.004 1.00 51.00 137 GLN A O 1
ATOM 1050 N N . GLY A 1 138 ? -4.326 3.829 -11.542 1.00 49.00 138 GLY A N 1
ATOM 1051 C CA . GLY A 1 138 ? -4.480 2.971 -10.351 1.00 49.00 138 GLY A CA 1
ATOM 1052 C C . GLY A 1 138 ? -3.225 2.325 -9.767 1.00 49.00 138 GLY A C 1
ATOM 1053 O O . GLY A 1 138 ? -3.357 1.593 -8.786 1.00 49.00 138 GLY A O 1
ATOM 1054 N N . GLY A 1 139 ? -2.042 2.591 -10.333 1.00 53.12 139 GLY A N 1
ATOM 1055 C CA . GLY A 1 139 ? -0.754 2.063 -9.871 1.00 53.12 139 GLY A CA 1
ATOM 1056 C C . GLY A 1 139 ? -0.528 0.567 -10.137 1.00 53.12 139 GLY A C 1
ATOM 1057 O O . GLY A 1 139 ? -1.404 -0.149 -10.625 1.00 53.12 139 GLY A O 1
ATOM 1058 N N . LEU A 1 140 ? 0.668 0.089 -9.772 1.00 60.28 140 LEU A N 1
ATOM 1059 C CA . LEU A 1 140 ? 1.055 -1.330 -9.749 1.00 60.28 140 LEU A CA 1
ATOM 1060 C C . LEU A 1 140 ? 0.217 -2.077 -8.695 1.00 60.28 140 LEU A C 1
ATOM 1062 O O . LEU A 1 140 ? 0.627 -2.231 -7.544 1.00 60.28 140 LEU A O 1
ATOM 1066 N N . LYS A 1 141 ? -0.992 -2.514 -9.064 1.00 58.88 141 LYS A N 1
ATOM 1067 C CA . LYS A 1 141 ? -1.836 -3.317 -8.171 1.00 58.88 141 LYS A CA 1
ATOM 1068 C C . LYS A 1 141 ? -1.204 -4.679 -7.940 1.00 58.88 141 LYS A C 1
ATOM 1070 O O . LYS A 1 141 ? -0.659 -5.285 -8.864 1.00 58.88 141 LYS A O 1
ATOM 1075 N N . ALA A 1 142 ? -1.293 -5.149 -6.701 1.00 62.72 142 ALA A N 1
ATOM 1076 C CA . ALA A 1 142 ? -0.756 -6.447 -6.369 1.00 62.72 142 ALA A CA 1
ATOM 1077 C C . ALA A 1 142 ? -1.516 -7.554 -7.129 1.00 62.72 142 ALA A C 1
ATOM 1079 O O . ALA A 1 142 ? -2.747 -7.544 -7.174 1.00 62.72 142 ALA A O 1
ATOM 1080 N N . SER A 1 143 ? -0.792 -8.499 -7.730 1.00 67.75 143 SER A N 1
ATOM 1081 C CA . SER A 1 143 ? -1.332 -9.710 -8.363 1.00 67.75 143 SER A CA 1
ATOM 1082 C C . SER A 1 143 ? -2.008 -10.639 -7.346 1.00 67.75 143 SER A C 1
ATOM 1084 O O . SER A 1 143 ? -2.857 -11.448 -7.715 1.00 67.75 143 SER A O 1
ATOM 1086 N N . VAL A 1 144 ? -1.671 -10.482 -6.061 1.00 75.31 144 VAL A N 1
ATOM 1087 C CA . VAL A 1 144 ? -2.255 -11.192 -4.918 1.00 75.31 144 VAL A CA 1
ATOM 1088 C C . VAL A 1 144 ? -2.707 -10.201 -3.845 1.00 75.31 144 VAL A C 1
ATOM 1090 O O . VAL A 1 144 ? -2.084 -9.161 -3.638 1.00 75.31 144 VAL A O 1
ATOM 1093 N N . THR A 1 145 ? -3.785 -10.518 -3.128 1.00 83.19 145 THR A N 1
ATOM 1094 C CA . THR A 1 145 ? -4.243 -9.711 -1.990 1.00 83.19 145 THR A CA 1
ATOM 1095 C C . THR A 1 145 ? -3.577 -10.176 -0.695 1.00 83.19 145 THR A C 1
ATOM 1097 O O . THR A 1 145 ? -3.151 -11.325 -0.569 1.00 83.19 145 THR A O 1
ATOM 1100 N N . CYS A 1 146 ? -3.499 -9.297 0.309 1.00 86.94 146 CYS A N 1
ATOM 1101 C CA . CYS A 1 146 ? -2.910 -9.635 1.610 1.00 86.94 146 CYS A CA 1
ATOM 1102 C C . CYS A 1 146 ? -3.615 -10.837 2.264 1.00 86.94 146 CYS A C 1
ATOM 1104 O O . CYS A 1 146 ? -2.977 -11.669 2.909 1.00 86.94 146 CYS A O 1
ATOM 1106 N N . GLN A 1 147 ? -4.929 -10.940 2.068 1.00 84.56 147 GLN A N 1
ATOM 1107 C CA . GLN A 1 147 ? -5.793 -11.972 2.635 1.00 84.56 147 GLN A CA 1
ATOM 1108 C C . GLN A 1 147 ? -5.462 -13.377 2.122 1.00 84.56 147 GLN A C 1
ATOM 1110 O O . GLN A 1 147 ? -5.733 -14.340 2.835 1.00 84.56 147 GLN A O 1
ATOM 1115 N N . THR A 1 148 ? -4.837 -13.507 0.946 1.00 85.25 148 THR A N 1
ATOM 1116 C CA . THR A 1 148 ? -4.399 -14.805 0.411 1.00 85.25 148 THR A CA 1
ATOM 1117 C C . THR A 1 148 ? -3.420 -15.512 1.354 1.00 85.25 148 THR A C 1
ATOM 1119 O O . THR A 1 148 ? -3.489 -16.727 1.503 1.00 85.25 148 THR A O 1
ATOM 1122 N N . CYS A 1 149 ? -2.544 -14.760 2.031 1.00 86.88 149 CYS A N 1
ATOM 1123 C CA . CYS A 1 149 ? -1.557 -15.305 2.975 1.00 86.88 149 CYS A CA 1
ATOM 1124 C C . CYS A 1 149 ? -1.884 -14.989 4.444 1.00 86.88 149 CYS A C 1
ATOM 1126 O O . CYS A 1 149 ? -1.351 -15.623 5.354 1.00 86.88 149 CYS A O 1
ATOM 1128 N N . HIS A 1 150 ? -2.748 -14.004 4.694 1.00 86.06 150 HIS A N 1
ATOM 1129 C CA . HIS A 1 150 ? -3.158 -13.567 6.028 1.00 86.06 150 HIS A CA 1
ATOM 1130 C C . HIS A 1 150 ? -4.650 -13.828 6.260 1.00 86.06 150 HIS A C 1
ATOM 1132 O O . HIS A 1 150 ? -5.440 -12.903 6.452 1.00 86.06 150 HIS A O 1
ATOM 1138 N N . THR A 1 151 ? -5.041 -15.101 6.250 1.00 83.69 151 THR A N 1
ATOM 1139 C CA . THR A 1 151 ? -6.423 -15.524 6.514 1.00 83.69 151 THR A CA 1
ATOM 1140 C C . THR A 1 151 ? -6.868 -15.117 7.922 1.00 83.69 151 THR A C 1
ATOM 1142 O O . THR A 1 151 ? -6.123 -15.323 8.885 1.00 83.69 151 THR A O 1
ATOM 1145 N N . GLY A 1 152 ? -8.077 -14.564 8.064 1.00 77.81 152 GLY A N 1
ATOM 1146 C CA . GLY A 1 152 ? -8.616 -14.147 9.366 1.00 77.81 152 GLY A CA 1
ATOM 1147 C C . GLY A 1 152 ? -7.965 -12.880 9.937 1.00 77.81 152 GLY A C 1
ATOM 1148 O O . GLY A 1 152 ? -7.932 -12.690 11.154 1.00 77.81 152 GLY A O 1
ATOM 1149 N N . LYS A 1 153 ? -7.353 -12.053 9.077 1.00 77.69 153 LYS A N 1
ATOM 1150 C CA . LYS A 1 153 ? -6.772 -10.744 9.424 1.00 77.69 153 LYS A CA 1
ATOM 1151 C C . LYS A 1 153 ? -7.556 -9.605 8.783 1.00 77.69 153 LYS A C 1
ATOM 1153 O O . LYS A 1 153 ? -7.003 -8.736 8.113 1.00 77.69 153 LYS A O 1
ATOM 1158 N N . GLU A 1 154 ? -8.866 -9.623 8.972 1.00 76.50 154 GLU A N 1
ATOM 1159 C CA . GLU A 1 154 ? -9.745 -8.540 8.564 1.00 76.50 154 GLU A CA 1
ATOM 1160 C C . GLU A 1 154 ? -9.583 -7.341 9.505 1.00 76.50 154 GLU A C 1
ATOM 1162 O O . GLU A 1 154 ? -9.463 -7.487 10.721 1.00 76.50 154 GLU A O 1
ATOM 1167 N N . ILE A 1 155 ? -9.614 -6.135 8.940 1.00 75.44 155 ILE A N 1
ATOM 1168 C CA . ILE A 1 155 ? -9.700 -4.909 9.733 1.00 75.44 155 ILE A CA 1
ATOM 1169 C C . ILE A 1 155 ? -11.119 -4.836 10.302 1.00 75.44 155 ILE A C 1
ATOM 1171 O O . ILE A 1 155 ? -12.092 -4.695 9.554 1.00 75.44 155 ILE A O 1
ATOM 1175 N N . THR A 1 156 ? -11.238 -4.949 11.623 1.00 68.88 156 THR A N 1
ATOM 1176 C CA . THR A 1 156 ? -12.516 -4.900 12.342 1.00 68.88 156 THR A CA 1
ATOM 1177 C C . THR A 1 156 ? -12.624 -3.616 13.160 1.00 68.88 156 THR A C 1
ATOM 1179 O O . THR A 1 156 ? -11.683 -3.247 13.852 1.00 68.88 156 THR A O 1
ATOM 1182 N N . GLY A 1 157 ? -13.781 -2.943 13.121 1.00 58.09 157 GLY A N 1
ATOM 1183 C CA . GLY A 1 157 ? -14.061 -1.785 13.986 1.00 58.09 157 GLY A CA 1
ATOM 1184 C C . GLY A 1 157 ? -13.599 -0.416 13.465 1.00 58.09 157 GLY A C 1
ATOM 1185 O O . GLY A 1 157 ? -13.597 0.542 14.232 1.00 58.09 157 GLY A O 1
ATOM 1186 N N . HIS A 1 158 ? -13.242 -0.293 12.183 1.00 65.44 158 HIS A N 1
ATOM 1187 C CA . HIS A 1 158 ? -12.835 0.980 11.580 1.00 65.44 158 HIS A CA 1
ATOM 1188 C C . HIS A 1 158 ? -13.945 1.564 10.682 1.00 65.44 158 HIS A C 1
ATOM 1190 O O . HIS A 1 158 ? -13.994 1.265 9.494 1.00 65.44 158 HIS A O 1
ATOM 1196 N N . GLU A 1 159 ? -14.816 2.424 11.225 1.00 57.22 159 GLU A N 1
ATOM 1197 C CA . GLU A 1 159 ? -15.717 3.286 10.435 1.00 57.22 159 GLU A CA 1
ATOM 1198 C C . GLU A 1 159 ? -15.935 4.644 11.117 1.00 57.22 159 GLU A C 1
ATOM 1200 O O . GLU A 1 159 ? -16.592 4.684 12.146 1.00 57.22 159 GLU A O 1
ATOM 1205 N N . THR A 1 160 ? -15.450 5.743 10.514 1.00 50.69 160 THR A N 1
ATOM 1206 C CA . THR A 1 160 ? -16.046 7.100 10.615 1.00 50.69 160 THR A CA 1
ATOM 1207 C C . THR A 1 160 ? -15.502 8.031 9.511 1.00 50.69 160 THR A C 1
ATOM 1209 O O . THR A 1 160 ? -14.698 8.922 9.773 1.00 50.69 160 THR A O 1
ATOM 1212 N N . SER A 1 161 ? -16.012 7.851 8.287 1.00 42.38 161 SER A N 1
ATOM 1213 C CA . SER A 1 161 ? -15.942 8.738 7.099 1.00 42.38 161 SER A CA 1
ATOM 1214 C C . SER A 1 161 ? -15.017 8.327 5.928 1.00 42.38 161 SER A C 1
ATOM 1216 O O . SER A 1 161 ? -13.799 8.341 6.018 1.00 42.38 161 SER A O 1
ATOM 1218 N N . LYS A 1 162 ? -15.716 8.006 4.818 1.00 43.38 162 LYS A N 1
ATOM 1219 C CA . LYS A 1 162 ? -15.346 7.709 3.415 1.00 43.38 162 LYS A CA 1
ATOM 1220 C C . LYS A 1 162 ? -14.330 6.571 3.187 1.00 43.38 162 LYS A C 1
ATOM 1222 O O . LYS A 1 162 ? -13.134 6.755 3.323 1.00 43.38 162 LYS A O 1
ATOM 1227 N N . THR A 1 163 ? -14.868 5.433 2.722 1.00 53.38 163 THR A N 1
ATOM 1228 C CA . THR A 1 163 ? -14.213 4.160 2.340 1.00 53.38 163 THR A CA 1
ATOM 1229 C C . THR A 1 163 ? -13.609 3.346 3.493 1.00 53.38 163 THR A C 1
ATOM 1231 O O . THR A 1 163 ? -12.920 3.861 4.360 1.00 53.38 163 THR A O 1
ATOM 1234 N N . LYS A 1 164 ? -13.939 2.049 3.532 1.00 65.75 164 LYS A N 1
ATOM 1235 C CA . LYS A 1 164 ? -13.371 1.057 4.455 1.00 65.75 164 LYS A CA 1
ATOM 1236 C C . LYS A 1 164 ? -11.845 1.071 4.311 1.00 65.75 164 LYS A C 1
ATOM 1238 O O . LYS A 1 164 ? -11.382 0.932 3.185 1.00 65.75 164 LYS A O 1
ATOM 1243 N N . ALA A 1 165 ? -11.109 1.204 5.417 1.00 77.38 165 ALA A N 1
ATOM 1244 C CA . ALA A 1 165 ? -9.650 1.133 5.391 1.00 77.38 165 ALA A CA 1
ATOM 1245 C C . ALA A 1 165 ? -9.189 -0.205 4.795 1.00 77.38 165 ALA A C 1
ATOM 1247 O O . ALA A 1 165 ? -9.689 -1.275 5.166 1.00 77.38 165 ALA A O 1
ATOM 1248 N N . GLU A 1 166 ? -8.244 -0.138 3.869 1.00 82.38 166 GLU A N 1
ATOM 1249 C CA . GLU A 1 166 ? -7.589 -1.286 3.265 1.00 82.38 166 GLU A CA 1
ATOM 1250 C C . GLU A 1 166 ? -6.312 -1.638 4.032 1.00 82.38 166 GLU A C 1
ATOM 1252 O O . GLU A 1 166 ? -5.721 -0.817 4.736 1.00 82.38 166 GLU A O 1
ATOM 1257 N N . CYS A 1 167 ? -5.838 -2.877 3.883 1.00 86.06 167 CYS A N 1
ATOM 1258 C CA . CYS A 1 167 ? -4.590 -3.315 4.512 1.00 86.06 167 CYS A CA 1
ATOM 1259 C C . CYS A 1 167 ? -3.427 -2.372 4.160 1.00 86.06 167 CYS A C 1
ATOM 1261 O O . CYS A 1 167 ? -2.597 -2.062 5.010 1.00 86.06 167 CYS A O 1
ATOM 1263 N N . THR A 1 168 ? -3.386 -1.888 2.921 1.00 87.12 168 THR A N 1
ATOM 1264 C CA . THR A 1 168 ? -2.344 -0.995 2.408 1.00 87.12 168 THR A CA 1
ATOM 1265 C C . THR A 1 168 ? -2.373 0.398 3.024 1.00 87.12 168 THR A C 1
ATOM 1267 O O . THR A 1 168 ? -1.308 0.996 3.141 1.00 87.12 168 THR A O 1
ATOM 1270 N N . ASP A 1 169 ? -3.519 0.887 3.500 1.00 83.44 169 ASP A N 1
ATOM 1271 C CA . ASP A 1 169 ? -3.611 2.216 4.122 1.00 83.44 169 ASP A CA 1
ATOM 1272 C C . ASP A 1 169 ? -2.772 2.294 5.403 1.00 83.44 169 ASP A C 1
ATOM 1274 O O . ASP A 1 169 ? -2.135 3.307 5.689 1.00 83.44 169 ASP A O 1
ATOM 1278 N N . CYS A 1 170 ? -2.720 1.194 6.161 1.00 86.69 170 CYS A N 1
ATOM 1279 C CA . CYS A 1 170 ? -1.950 1.108 7.401 1.00 86.69 170 CYS A CA 1
ATOM 1280 C C . CYS A 1 170 ? -0.606 0.396 7.224 1.00 86.69 170 CYS A C 1
ATOM 1282 O O . CYS A 1 170 ? 0.382 0.776 7.844 1.00 86.69 170 CYS A O 1
ATOM 1284 N N . HIS A 1 171 ? -0.548 -0.657 6.411 1.00 91.00 171 HIS A N 1
ATOM 1285 C CA . HIS A 1 171 ? 0.648 -1.494 6.290 1.00 91.00 171 HIS A CA 1
ATOM 1286 C C . HIS A 1 171 ? 1.584 -1.048 5.158 1.00 91.00 171 HIS A C 1
ATOM 1288 O O . HIS A 1 171 ? 2.744 -1.458 5.131 1.00 91.00 171 HIS A O 1
ATOM 1294 N N . MET A 1 172 ? 1.114 -0.206 4.236 1.00 90.00 172 MET A N 1
ATOM 1295 C CA . MET A 1 172 ? 1.894 0.314 3.108 1.00 90.00 172 MET A CA 1
ATOM 1296 C C . MET A 1 172 ? 1.580 1.799 2.840 1.00 90.00 172 MET A C 1
ATOM 1298 O O . MET A 1 172 ? 1.291 2.171 1.695 1.00 90.00 172 MET A O 1
ATOM 1302 N N . PRO A 1 173 ? 1.617 2.668 3.872 1.00 82.50 173 PRO A N 1
ATOM 1303 C CA . PRO A 1 173 ? 1.217 4.054 3.721 1.00 82.50 173 PRO A CA 1
ATOM 1304 C C . PRO A 1 173 ? 2.117 4.769 2.717 1.00 82.50 173 PRO A C 1
ATOM 1306 O O . PRO A 1 173 ? 3.309 4.465 2.568 1.00 82.50 173 PRO A O 1
ATOM 1309 N N . LYS A 1 174 ? 1.527 5.754 2.046 1.00 77.62 174 LYS A N 1
ATOM 1310 C CA . LYS A 1 174 ? 2.223 6.695 1.173 1.00 77.62 174 LYS A CA 1
ATOM 1311 C C . LYS A 1 174 ? 3.178 7.531 2.016 1.00 77.62 174 LYS A C 1
ATOM 1313 O O . LYS A 1 174 ? 2.742 8.387 2.779 1.00 77.62 174 LYS A O 1
ATOM 1318 N N . ALA A 1 175 ? 4.473 7.265 1.898 1.00 71.31 175 ALA A N 1
ATOM 1319 C CA . ALA A 1 175 ? 5.476 7.800 2.814 1.00 71.31 175 ALA A CA 1
ATOM 1320 C C . ALA A 1 175 ? 6.608 8.550 2.101 1.00 71.31 175 ALA A C 1
ATOM 1322 O O . ALA A 1 175 ? 7.640 8.797 2.718 1.00 71.31 175 ALA A O 1
ATOM 1323 N N . ALA A 1 176 ? 6.440 8.929 0.829 1.00 65.44 176 ALA A N 1
ATOM 1324 C CA . ALA A 1 176 ? 7.433 9.691 0.068 1.00 65.44 176 ALA A CA 1
ATOM 1325 C C . ALA A 1 176 ? 7.229 11.207 0.088 1.00 65.44 176 ALA A C 1
ATOM 1327 O O . ALA A 1 176 ? 6.136 11.717 0.328 1.00 65.44 176 ALA A O 1
ATOM 1328 N N . ARG A 1 177 ? 8.308 11.933 -0.218 1.00 51.97 177 ARG A N 1
ATOM 1329 C CA . ARG A 1 177 ? 8.262 13.361 -0.547 1.00 51.97 177 ARG A CA 1
ATOM 1330 C C . ARG A 1 177 ? 7.810 13.542 -2.001 1.00 51.97 177 ARG A C 1
ATOM 1332 O O . ARG A 1 177 ? 8.383 12.923 -2.893 1.00 51.97 177 ARG A O 1
ATOM 1339 N N . ASN A 1 178 ? 6.826 14.411 -2.242 1.00 44.94 178 ASN A N 1
ATOM 1340 C CA . ASN A 1 178 ? 6.523 14.886 -3.594 1.00 44.94 178 ASN A CA 1
ATOM 1341 C C . ASN A 1 178 ? 7.529 15.994 -3.982 1.00 44.94 178 ASN A C 1
ATOM 1343 O O . ASN A 1 178 ? 7.858 16.854 -3.157 1.00 44.94 178 ASN A O 1
ATOM 1347 N N . GLY A 1 179 ? 8.044 15.952 -5.212 1.00 40.75 179 GLY A N 1
ATOM 1348 C CA . GLY A 1 179 ? 8.950 16.961 -5.770 1.00 40.75 179 GLY A CA 1
ATOM 1349 C C . GLY A 1 179 ? 8.303 18.338 -5.958 1.00 40.75 179 GLY A C 1
ATOM 1350 O O . GLY A 1 179 ? 9.025 19.331 -6.008 1.00 40.75 179 GLY A O 1
ATOM 1351 N N . ASP A 1 180 ? 6.967 18.406 -5.951 1.00 40.72 180 ASP A N 1
ATOM 1352 C CA . ASP A 1 180 ? 6.221 19.554 -6.487 1.00 40.72 180 ASP A CA 1
ATOM 1353 C C . ASP A 1 180 ? 5.569 20.475 -5.440 1.00 40.72 180 ASP A C 1
ATOM 1355 O O . ASP A 1 180 ? 4.767 21.334 -5.788 1.00 40.72 180 ASP A O 1
ATOM 1359 N N . GLN A 1 181 ? 5.881 20.323 -4.145 1.00 40.62 181 GLN A N 1
ATOM 1360 C CA . GLN A 1 181 ? 5.311 21.149 -3.055 1.00 40.62 181 GLN A CA 1
ATOM 1361 C C . GLN A 1 181 ? 3.766 21.261 -3.034 1.00 40.62 181 GLN A C 1
ATOM 1363 O O . GLN A 1 181 ? 3.216 22.184 -2.434 1.00 40.62 181 GLN A O 1
ATOM 1368 N N . LEU A 1 182 ? 3.041 20.321 -3.647 1.00 35.56 182 LEU A N 1
ATOM 1369 C CA . LEU A 1 182 ? 1.578 20.310 -3.616 1.00 35.56 182 LEU A CA 1
ATOM 1370 C C . LEU A 1 182 ? 1.063 20.005 -2.196 1.00 35.56 182 LEU A C 1
ATOM 1372 O O . LEU A 1 182 ? 1.572 19.128 -1.499 1.00 35.56 182 LEU A O 1
ATOM 1376 N N . THR A 1 183 ? 0.035 20.742 -1.772 1.00 35.03 183 THR A N 1
ATOM 1377 C CA . THR A 1 183 ? -0.510 20.847 -0.401 1.00 35.03 183 THR A CA 1
ATOM 1378 C C . THR A 1 183 ? -1.350 19.655 0.078 1.00 35.03 183 THR A C 1
ATOM 1380 O O . THR A 1 183 ? -2.145 19.772 1.007 1.00 35.03 183 THR A O 1
ATOM 1383 N N . ALA A 1 184 ? -1.152 18.471 -0.488 1.00 33.84 184 ALA A N 1
ATOM 1384 C CA . ALA A 1 184 ? -1.752 17.237 0.005 1.00 33.84 184 ALA A CA 1
ATOM 1385 C C . ALA A 1 184 ? -0.747 16.093 -0.142 1.00 33.84 184 ALA A C 1
ATOM 1387 O O . ALA A 1 184 ? 0.114 16.135 -1.017 1.00 33.84 184 ALA A O 1
ATOM 1388 N N . TYR A 1 185 ? -0.855 15.071 0.709 1.00 39.28 185 TYR A N 1
ATOM 1389 C CA . TYR A 1 185 ? -0.072 13.833 0.654 1.00 39.28 185 TYR A CA 1
ATOM 1390 C C . TYR A 1 185 ? -0.345 13.048 -0.646 1.00 39.28 185 TYR A C 1
ATOM 1392 O O . TYR A 1 185 ? -0.936 11.972 -0.644 1.00 39.28 185 TYR A O 1
ATOM 1400 N N . VAL A 1 186 ? 0.085 13.578 -1.787 1.00 40.72 186 VAL A N 1
ATOM 1401 C CA . VAL A 1 186 ? 0.085 12.912 -3.090 1.00 40.72 186 VAL A CA 1
ATOM 1402 C C . VAL A 1 186 ? 1.495 12.380 -3.314 1.00 40.72 186 VAL A C 1
ATOM 1404 O O . VAL A 1 186 ? 2.212 12.825 -4.201 1.00 40.72 186 VAL A O 1
ATOM 1407 N N . SER A 1 187 ? 1.960 11.494 -2.433 1.00 51.56 187 SER A N 1
ATOM 1408 C CA . SER A 1 187 ? 3.175 10.731 -2.717 1.00 51.56 187 SER A CA 1
ATOM 1409 C C . SER A 1 187 ? 2.787 9.426 -3.412 1.00 51.56 187 SER A C 1
ATOM 1411 O O . SER A 1 187 ? 1.829 8.765 -3.010 1.00 51.56 187 SER A O 1
ATOM 1413 N N . GLU A 1 188 ? 3.478 9.079 -4.499 1.00 56.28 188 GLU A N 1
ATOM 1414 C CA . GLU A 1 188 ? 3.198 7.862 -5.280 1.00 56.28 188 GLU A CA 1
ATOM 1415 C C . GLU A 1 188 ? 3.831 6.603 -4.668 1.00 56.28 188 GLU A C 1
ATOM 1417 O O . GLU A 1 188 ? 3.517 5.491 -5.084 1.00 56.28 188 GLU A O 1
ATOM 1422 N N . GLN A 1 189 ? 4.720 6.748 -3.677 1.00 73.12 189 GLN A N 1
ATOM 1423 C CA . GLN A 1 189 ? 5.494 5.622 -3.157 1.00 73.12 189 GLN A CA 1
ATOM 1424 C C . GLN A 1 189 ? 4.998 5.164 -1.787 1.00 73.12 189 GLN A C 1
ATOM 1426 O O . GLN A 1 189 ? 5.034 5.896 -0.793 1.00 73.12 189 GLN A O 1
ATOM 1431 N N . SER A 1 190 ? 4.586 3.903 -1.751 1.00 82.06 190 SER A N 1
ATOM 1432 C CA . SER A 1 190 ? 4.193 3.189 -0.544 1.00 82.06 190 SER A CA 1
ATOM 1433 C C . SER A 1 190 ? 5.389 2.552 0.155 1.00 82.06 190 SER A C 1
ATOM 1435 O O . SER A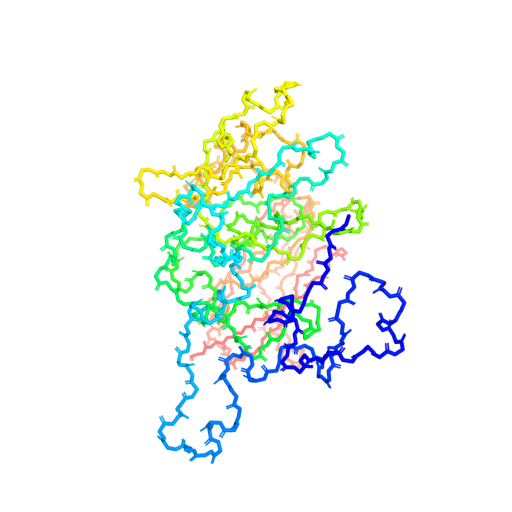 1 190 ? 6.286 1.988 -0.483 1.00 82.06 190 SER A O 1
ATOM 1437 N N . ALA A 1 191 ? 5.374 2.579 1.484 1.00 86.81 191 ALA A N 1
ATOM 1438 C CA . ALA A 1 191 ? 6.358 1.869 2.289 1.00 86.81 191 ALA A CA 1
ATOM 1439 C C . ALA A 1 191 ? 6.199 0.342 2.182 1.00 86.81 191 ALA A C 1
ATOM 1441 O O . ALA A 1 191 ? 5.087 -0.173 2.088 1.00 86.81 191 ALA A O 1
ATOM 1442 N N . HIS A 1 192 ? 7.317 -0.384 2.247 1.00 91.12 192 HIS A N 1
ATOM 1443 C CA . HIS A 1 192 ? 7.373 -1.848 2.117 1.00 91.12 192 HIS A CA 1
ATOM 1444 C C . HIS A 1 192 ? 7.959 -2.509 3.380 1.00 91.12 192 HIS A C 1
ATOM 1446 O O . HIS A 1 192 ? 8.859 -3.341 3.310 1.00 91.12 192 HIS A O 1
ATOM 1452 N N . TYR A 1 193 ? 7.460 -2.109 4.557 1.00 89.00 193 TYR A N 1
ATOM 1453 C CA . TYR A 1 193 ? 7.805 -2.720 5.853 1.00 89.00 193 TYR A CA 1
ATOM 1454 C C . TYR A 1 193 ? 6.700 -3.620 6.419 1.00 89.00 193 TYR A C 1
ATOM 1456 O O . TYR A 1 193 ? 7.006 -4.598 7.105 1.00 89.00 193 TYR A O 1
ATOM 1464 N N . TRP A 1 194 ? 5.429 -3.303 6.138 1.00 92.19 194 TRP A N 1
ATOM 1465 C CA . TRP A 1 194 ? 4.198 -3.953 6.619 1.00 92.19 194 TRP A CA 1
ATOM 1466 C C . TRP A 1 194 ? 3.988 -3.994 8.134 1.00 92.19 194 TRP A C 1
ATOM 1468 O O . TRP A 1 194 ? 2.880 -3.751 8.592 1.00 92.19 194 TRP A O 1
ATOM 1478 N N . LYS A 1 195 ? 4.999 -4.278 8.957 1.00 90.62 195 LYS A N 1
ATOM 1479 C CA . LYS A 1 195 ? 4.868 -4.283 10.420 1.00 90.62 195 LYS A CA 1
ATOM 1480 C C . LYS A 1 195 ? 4.468 -2.888 10.903 1.00 90.62 195 LYS A C 1
ATOM 1482 O O . LYS A 1 195 ? 5.201 -1.939 10.655 1.00 90.62 195 LYS A O 1
ATOM 1487 N N . VAL A 1 196 ? 3.358 -2.779 11.631 1.00 90.44 196 VAL A N 1
ATOM 1488 C CA . VAL A 1 196 ? 2.980 -1.552 12.349 1.00 90.44 196 VAL A CA 1
ATOM 1489 C C . VAL A 1 196 ? 3.452 -1.669 13.793 1.00 90.44 196 VAL A C 1
ATOM 1491 O O . VAL A 1 196 ? 3.160 -2.648 14.480 1.00 90.44 196 VAL A O 1
ATOM 1494 N N . ILE A 1 197 ? 4.213 -0.681 14.241 1.00 85.62 197 ILE A N 1
ATOM 1495 C CA . ILE A 1 197 ? 4.675 -0.524 15.612 1.00 85.62 197 ILE A CA 1
ATOM 1496 C C . ILE A 1 197 ? 3.601 0.260 16.358 1.00 85.62 197 ILE A C 1
ATOM 1498 O O . ILE A 1 197 ? 3.365 1.432 16.083 1.00 85.62 197 ILE A O 1
ATOM 1502 N N . THR A 1 198 ? 2.934 -0.407 17.294 1.00 85.00 198 THR A N 1
ATOM 1503 C CA . THR A 1 198 ? 1.779 0.144 18.015 1.00 85.00 198 THR A CA 1
ATOM 1504 C C . THR A 1 198 ? 2.145 0.952 19.252 1.00 85.00 198 THR A C 1
ATOM 1506 O O . THR A 1 198 ? 1.261 1.519 19.889 1.00 85.00 198 THR A O 1
ATOM 1509 N N . ASP A 1 199 ? 3.414 0.958 19.649 1.00 76.25 199 ASP A N 1
ATOM 1510 C CA . ASP A 1 199 ? 3.880 1.775 20.765 1.00 76.25 199 ASP A CA 1
ATOM 1511 C C . ASP A 1 199 ? 4.057 3.226 20.312 1.00 76.25 199 ASP A C 1
ATOM 1513 O O . ASP A 1 199 ? 4.326 3.503 19.143 1.00 76.25 199 ASP A O 1
ATOM 1517 N N . SER A 1 200 ? 3.888 4.165 21.243 1.00 75.56 200 SER A N 1
ATOM 1518 C CA . SER A 1 200 ? 3.976 5.601 20.966 1.00 75.56 200 SER A CA 1
ATOM 1519 C C . SER A 1 200 ? 5.435 6.060 20.856 1.00 75.56 200 SER A C 1
ATOM 1521 O O . SER A 1 200 ? 5.900 6.882 21.643 1.00 75.56 200 SER A O 1
ATOM 1523 N N . ILE A 1 201 ? 6.164 5.500 19.892 1.00 70.12 201 ILE A N 1
ATOM 1524 C CA . ILE A 1 201 ? 7.583 5.758 19.647 1.00 70.12 201 ILE A CA 1
ATOM 1525 C C . ILE A 1 201 ? 7.805 6.320 18.242 1.00 70.12 201 ILE A C 1
ATOM 1527 O O . ILE A 1 201 ? 6.994 6.119 17.342 1.00 70.12 201 ILE A O 1
ATOM 1531 N N . THR A 1 202 ? 8.934 6.999 18.045 1.00 74.06 202 THR A N 1
ATOM 1532 C CA . THR A 1 202 ? 9.420 7.373 16.710 1.00 74.06 202 THR A CA 1
ATOM 1533 C C . THR A 1 202 ? 10.132 6.200 16.041 1.00 74.06 202 THR A C 1
ATOM 1535 O O . THR A 1 202 ? 10.843 5.446 16.717 1.00 74.06 202 THR A O 1
ATOM 1538 N N . MET A 1 203 ? 10.002 6.091 14.716 1.00 75.25 203 MET A N 1
ATOM 1539 C CA . MET A 1 203 ? 10.725 5.110 13.906 1.00 75.25 203 MET A CA 1
ATOM 1540 C C . MET A 1 203 ? 12.171 5.506 13.582 1.00 75.25 203 MET A C 1
ATOM 1542 O O . MET A 1 203 ? 12.855 4.718 12.945 1.00 75.25 203 MET A O 1
ATOM 1546 N N . PHE A 1 204 ? 12.661 6.678 14.000 1.00 76.00 204 PHE A N 1
ATOM 1547 C CA . PHE A 1 204 ? 14.024 7.143 13.696 1.00 76.00 204 PHE A CA 1
ATOM 1548 C C . PHE A 1 204 ? 14.968 7.014 14.893 1.00 76.00 204 PHE A C 1
ATOM 1550 O O . PHE A 1 204 ? 14.559 7.224 16.039 1.00 76.00 204 PHE A O 1
ATOM 1557 N N . ASP A 1 205 ? 16.232 6.685 14.633 1.00 68.38 205 ASP A N 1
ATOM 1558 C CA . ASP A 1 205 ? 17.294 6.692 15.647 1.00 68.38 205 ASP A CA 1
ATOM 1559 C C . ASP A 1 205 ? 17.669 8.116 16.091 1.00 68.38 205 ASP A C 1
ATOM 1561 O O . ASP A 1 205 ? 17.654 9.047 15.284 1.00 68.38 205 ASP A O 1
ATOM 1565 N N . ASN A 1 206 ? 18.049 8.247 17.371 1.00 57.06 206 ASN A N 1
ATOM 1566 C CA . ASN A 1 206 ? 18.695 9.413 17.992 1.00 57.06 206 ASN A CA 1
ATOM 1567 C C . ASN A 1 206 ? 18.074 10.762 17.610 1.00 57.06 206 ASN A C 1
ATOM 1569 O O . ASN A 1 206 ? 18.677 11.531 16.862 1.00 57.06 206 ASN A O 1
ATOM 1573 N N . LEU A 1 207 ? 16.873 11.080 18.116 1.00 52.38 207 LEU A N 1
ATOM 1574 C CA . LEU A 1 207 ? 16.237 12.365 17.810 1.00 52.38 207 LEU A CA 1
ATOM 1575 C C . LEU A 1 207 ? 17.020 13.568 18.358 1.00 52.38 207 LEU A C 1
ATOM 1577 O O . LEU A 1 207 ? 17.067 14.587 17.682 1.00 52.38 207 LEU A O 1
ATOM 1581 N N . ASP A 1 208 ? 17.686 13.445 19.503 1.00 45.50 208 ASP A N 1
ATOM 1582 C CA . ASP A 1 208 ? 18.288 14.584 20.214 1.00 45.50 208 ASP A CA 1
ATOM 1583 C C . ASP A 1 208 ? 19.403 15.289 19.418 1.00 45.50 208 ASP A C 1
ATOM 1585 O O . ASP A 1 208 ? 19.519 16.513 19.453 1.00 45.50 208 ASP A O 1
ATOM 1589 N N . ASP A 1 209 ? 20.107 14.564 18.542 1.00 47.25 209 ASP A N 1
ATOM 1590 C CA . ASP A 1 209 ? 21.087 15.151 17.618 1.00 47.25 209 ASP A CA 1
ATOM 1591 C C . ASP A 1 209 ? 20.450 15.971 16.470 1.00 47.25 209 ASP A C 1
ATOM 1593 O O . ASP A 1 209 ? 21.165 16.568 15.672 1.00 47.25 209 ASP A O 1
ATOM 1597 N N . ILE A 1 210 ? 19.110 15.972 16.299 1.00 40.84 210 ILE A N 1
ATOM 1598 C CA . ILE A 1 210 ? 18.407 16.753 15.245 1.00 40.84 210 ILE A CA 1
ATOM 1599 C C . ILE A 1 210 ? 18.554 18.245 15.526 1.00 40.84 210 ILE A C 1
ATOM 1601 O O . ILE A 1 210 ? 18.637 19.033 14.589 1.00 40.84 210 ILE A O 1
ATOM 1605 N N . ASN A 1 211 ? 18.598 18.616 16.804 1.00 42.59 211 ASN A N 1
ATOM 1606 C CA . ASN A 1 211 ? 18.744 19.999 17.237 1.00 42.59 211 ASN A CA 1
ATOM 1607 C C . ASN A 1 211 ? 20.217 20.406 17.385 1.00 42.59 211 ASN A C 1
ATOM 1609 O O . ASN A 1 211 ? 20.506 21.492 17.883 1.00 42.59 211 ASN A O 1
ATOM 1613 N N . SER A 1 212 ? 21.154 19.548 16.961 1.00 44.88 212 SER A N 1
ATOM 1614 C CA . SER A 1 212 ? 22.574 19.876 16.958 1.00 44.88 212 SER A CA 1
ATOM 1615 C C . SER A 1 212 ? 22.844 21.004 15.963 1.00 44.88 212 SER A C 1
ATOM 1617 O O . SER A 1 212 ? 22.591 20.880 14.766 1.00 44.88 212 SER A O 1
ATOM 1619 N N . THR A 1 213 ? 23.384 22.111 16.464 1.00 50.28 213 THR A N 1
ATOM 1620 C CA . THR A 1 213 ? 23.831 23.273 15.679 1.00 50.28 213 THR A CA 1
ATOM 1621 C C . THR A 1 213 ? 25.248 23.095 15.118 1.00 50.28 213 THR A C 1
ATOM 1623 O O . THR A 1 213 ? 25.814 24.032 14.556 1.00 50.28 213 THR A O 1
ATOM 1626 N N . SER A 1 214 ? 25.838 21.905 15.277 1.00 45.88 214 SER A N 1
ATOM 1627 C CA . SER A 1 214 ? 27.197 21.598 14.826 1.00 45.88 214 SER A CA 1
ATOM 1628 C C . SER A 1 214 ? 27.328 21.626 13.295 1.00 45.88 214 SER A C 1
ATOM 1630 O O . SER A 1 214 ? 26.395 21.298 12.560 1.00 45.88 214 SER A O 1
ATOM 1632 N N . ASN A 1 215 ? 28.501 22.043 12.807 1.00 44.75 215 ASN A N 1
ATOM 1633 C CA . ASN A 1 215 ? 28.840 22.097 11.384 1.00 44.75 215 ASN A CA 1
ATOM 1634 C C . ASN A 1 215 ? 30.144 21.302 11.124 1.00 44.75 215 ASN A C 1
ATOM 1636 O O . ASN A 1 215 ? 31.172 21.683 11.684 1.00 44.75 215 ASN A O 1
ATOM 1640 N N . PRO A 1 216 ? 30.141 20.241 10.289 1.00 48.47 216 PRO A N 1
ATOM 1641 C CA . PRO A 1 216 ? 28.993 19.737 9.543 1.00 48.47 216 PRO A CA 1
ATOM 1642 C C . PRO A 1 216 ? 27.967 19.060 10.471 1.00 48.47 216 PRO A C 1
ATOM 1644 O O . PRO A 1 216 ? 28.358 18.394 11.428 1.00 48.47 216 PRO A O 1
ATOM 1647 N N . PRO A 1 217 ? 26.659 19.221 10.208 1.00 45.38 217 PRO A N 1
ATOM 1648 C CA . PRO A 1 217 ? 25.628 18.595 11.024 1.00 45.38 217 PRO A CA 1
ATOM 1649 C C . PRO A 1 217 ? 25.721 17.074 10.929 1.00 45.38 217 PRO A C 1
ATOM 1651 O O . PRO A 1 217 ? 26.002 16.533 9.857 1.00 45.38 217 PRO A O 1
ATOM 1654 N N . VAL A 1 218 ? 25.456 16.407 12.053 1.00 49.47 218 VAL A N 1
ATOM 1655 C CA . VAL A 1 218 ? 25.498 14.947 12.219 1.00 49.47 218 VAL A CA 1
ATOM 1656 C C . VAL A 1 218 ? 24.787 14.259 11.045 1.00 49.47 218 VAL A C 1
ATOM 1658 O O . VAL A 1 218 ? 23.628 14.548 10.737 1.00 49.47 218 VAL A O 1
ATOM 1661 N N . THR A 1 219 ? 25.529 13.416 10.328 1.00 52.25 219 THR A N 1
ATOM 1662 C CA . THR A 1 219 ? 25.426 13.342 8.863 1.00 52.25 219 THR A CA 1
ATOM 1663 C C . THR A 1 219 ? 24.280 12.485 8.328 1.00 52.25 219 THR A C 1
ATOM 1665 O O . THR A 1 219 ? 23.822 12.743 7.221 1.00 52.25 219 THR A O 1
ATOM 1668 N N . TYR A 1 220 ? 23.758 11.514 9.081 1.00 51.25 220 TYR A N 1
ATOM 1669 C CA . TYR A 1 220 ? 22.711 10.592 8.623 1.00 51.25 220 TYR A CA 1
ATOM 1670 C C . TYR A 1 220 ? 21.967 10.001 9.824 1.00 51.25 220 TYR A C 1
ATOM 1672 O O . TYR A 1 220 ? 22.614 9.608 10.793 1.00 51.25 220 TYR A O 1
ATOM 1680 N N . LYS A 1 221 ? 20.631 9.898 9.783 1.00 64.31 221 LYS A N 1
ATOM 1681 C CA . LYS A 1 221 ? 19.890 9.052 10.742 1.00 64.31 221 LYS A CA 1
ATOM 1682 C C . LYS A 1 221 ? 19.228 7.908 10.011 1.00 64.31 221 LYS A C 1
ATOM 1684 O O . LYS A 1 221 ? 19.046 7.971 8.807 1.00 64.31 221 LYS A O 1
ATOM 1689 N N . PHE A 1 222 ? 18.868 6.855 10.721 1.00 71.56 222 PHE A N 1
ATOM 1690 C CA . PHE A 1 222 ? 18.315 5.653 10.113 1.00 71.56 222 PHE A CA 1
ATOM 1691 C C . PHE A 1 222 ? 16.943 5.333 10.685 1.00 71.56 222 PHE A C 1
ATOM 1693 O O . PHE A 1 222 ? 16.620 5.703 11.818 1.00 71.56 222 PHE A O 1
ATOM 1700 N N . ILE A 1 223 ? 16.149 4.606 9.903 1.00 77.00 223 ILE A N 1
ATOM 1701 C CA . ILE A 1 223 ? 14.954 3.939 10.412 1.00 77.00 223 ILE A CA 1
ATOM 1702 C C . ILE A 1 223 ? 15.394 2.837 11.379 1.00 77.00 223 ILE A C 1
ATOM 1704 O O . ILE A 1 223 ? 16.194 1.967 11.028 1.00 77.00 223 ILE A O 1
ATOM 1708 N N . LYS A 1 224 ? 14.860 2.874 12.600 1.00 76.75 224 LYS A N 1
ATOM 1709 C CA . LYS A 1 224 ? 15.067 1.902 13.676 1.00 76.75 224 LYS A CA 1
ATOM 1710 C C . LYS A 1 224 ? 14.883 0.476 13.182 1.00 76.75 224 LYS A C 1
ATOM 1712 O O . LYS A 1 224 ? 13.902 0.152 12.508 1.00 76.75 224 LYS A O 1
ATOM 1717 N N . THR A 1 225 ? 15.816 -0.380 13.569 1.00 76.56 225 THR A N 1
ATOM 1718 C CA . THR A 1 225 ? 15.722 -1.830 13.408 1.00 76.56 225 THR A CA 1
ATOM 1719 C C . THR A 1 225 ? 15.744 -2.487 14.779 1.00 76.56 225 THR A C 1
ATOM 1721 O O . THR A 1 225 ? 16.453 -2.024 15.670 1.00 76.56 225 THR A O 1
ATOM 1724 N N . ASP A 1 226 ? 14.989 -3.566 14.956 1.00 76.44 226 ASP A N 1
ATOM 1725 C CA . ASP A 1 226 ? 15.131 -4.427 16.129 1.00 76.44 226 ASP A CA 1
ATOM 1726 C C . ASP A 1 226 ? 16.428 -5.257 16.063 1.00 76.44 226 ASP A C 1
ATOM 1728 O O . ASP A 1 226 ? 17.186 -5.184 15.092 1.00 76.44 226 ASP A O 1
ATOM 1732 N N . GLY A 1 227 ? 16.695 -6.060 17.100 1.00 72.75 227 GLY A N 1
ATOM 1733 C CA . GLY A 1 227 ? 17.903 -6.892 17.193 1.00 72.75 227 GLY A CA 1
ATOM 1734 C C . GLY A 1 227 ? 18.077 -7.913 16.059 1.00 72.75 227 GLY A C 1
ATOM 1735 O O . GLY A 1 227 ? 19.155 -8.475 15.916 1.00 72.75 227 GLY A O 1
ATOM 1736 N N . ASN A 1 228 ? 17.051 -8.123 15.225 1.00 74.62 228 ASN A N 1
ATOM 1737 C CA . ASN A 1 228 ? 17.099 -8.990 14.048 1.00 74.62 228 ASN A CA 1
ATOM 1738 C C . ASN A 1 228 ? 17.218 -8.205 12.730 1.00 74.62 228 ASN A C 1
ATOM 1740 O O . ASN A 1 228 ? 17.032 -8.776 11.651 1.00 74.62 228 ASN A O 1
ATOM 1744 N N . GLY A 1 229 ? 17.466 -6.894 12.796 1.00 74.12 229 GLY A N 1
ATOM 1745 C CA . GLY A 1 229 ? 17.542 -6.028 11.622 1.00 74.12 229 GLY A CA 1
ATOM 1746 C C . GLY A 1 229 ? 16.183 -5.729 10.981 1.00 74.12 229 GLY A C 1
ATOM 1747 O O . GLY A 1 229 ? 16.149 -5.272 9.842 1.00 74.12 229 GLY A O 1
ATOM 1748 N N . MET A 1 230 ? 15.058 -5.999 11.661 1.00 82.38 230 MET A N 1
ATOM 1749 C CA . MET A 1 230 ? 13.725 -5.716 11.117 1.00 82.38 230 MET A CA 1
ATOM 1750 C C . MET A 1 230 ? 13.229 -4.334 11.537 1.00 82.38 230 MET A C 1
ATOM 1752 O O . MET A 1 230 ? 13.337 -3.946 12.698 1.00 82.38 230 MET A O 1
ATOM 1756 N N . SER A 1 231 ? 12.594 -3.629 10.610 1.00 85.56 231 SER A N 1
ATOM 1757 C CA . SER A 1 231 ? 11.955 -2.332 10.832 1.00 85.56 231 SER A CA 1
ATOM 1758 C C . SER A 1 231 ? 10.428 -2.438 10.779 1.00 85.56 231 SER A C 1
ATOM 1760 O O . SER A 1 231 ? 9.848 -3.482 10.468 1.00 85.56 231 SER A O 1
ATOM 1762 N N . GLY A 1 232 ? 9.754 -1.343 11.127 1.00 86.69 232 GLY A N 1
ATOM 1763 C CA . GLY A 1 232 ? 8.302 -1.229 11.075 1.00 86.69 232 GLY A CA 1
ATOM 1764 C C . GLY A 1 232 ? 7.852 0.226 11.034 1.00 86.69 232 GLY A C 1
ATOM 1765 O O . GLY A 1 232 ? 8.623 1.130 11.337 1.00 86.69 232 GLY A O 1
ATOM 1766 N N . LEU A 1 233 ? 6.600 0.430 10.648 1.00 87.69 233 LEU A N 1
ATOM 1767 C CA . LEU A 1 233 ? 5.932 1.716 10.506 1.00 87.69 233 LEU A CA 1
ATOM 1768 C C . LEU A 1 233 ? 5.378 2.180 11.849 1.00 87.69 233 LEU A C 1
ATOM 1770 O O . LEU A 1 233 ? 4.699 1.410 12.523 1.00 87.69 233 LEU A O 1
ATOM 1774 N N . THR A 1 234 ? 5.607 3.431 12.223 1.00 83.88 234 THR A N 1
ATOM 1775 C CA . THR A 1 234 ? 5.013 4.021 13.429 1.00 83.88 234 THR A CA 1
ATOM 1776 C C . THR A 1 234 ? 3.660 4.678 13.144 1.00 83.88 234 THR A C 1
ATOM 1778 O O . THR A 1 234 ? 3.227 4.831 11.998 1.00 83.88 234 THR A O 1
ATOM 1781 N N . LEU A 1 235 ? 2.922 4.998 14.208 1.00 83.69 235 LEU A N 1
ATOM 1782 C CA . LEU A 1 235 ? 1.514 5.412 14.124 1.00 83.69 235 LEU A CA 1
ATOM 1783 C C . LEU A 1 235 ? 1.296 6.799 13.505 1.00 83.69 235 LEU A C 1
ATOM 1785 O O . LEU A 1 235 ? 0.204 7.107 13.030 1.00 83.69 235 LEU A O 1
ATOM 1789 N N . ASP A 1 236 ? 2.336 7.622 13.477 1.00 75.62 236 ASP A N 1
ATOM 1790 C CA . ASP A 1 236 ? 2.398 8.894 12.761 1.00 75.62 236 ASP A CA 1
ATOM 1791 C C . ASP A 1 236 ? 2.320 8.737 11.235 1.00 75.62 236 ASP A C 1
ATOM 1793 O O . ASP A 1 236 ? 1.746 9.594 10.563 1.00 75.62 236 ASP A O 1
ATOM 1797 N N . TYR A 1 237 ? 2.800 7.616 10.695 1.00 79.69 237 TYR A N 1
ATOM 1798 C CA . TYR A 1 237 ? 2.734 7.318 9.261 1.00 79.69 237 TYR A CA 1
ATOM 1799 C C . TYR A 1 237 ? 1.567 6.416 8.867 1.00 79.69 237 TYR A C 1
ATOM 1801 O O . TYR A 1 237 ? 1.289 6.287 7.683 1.00 79.69 237 TYR A O 1
ATOM 1809 N N . THR A 1 238 ? 0.882 5.799 9.829 1.00 84.31 238 THR A N 1
ATOM 1810 C CA . THR A 1 238 ? -0.184 4.821 9.557 1.00 84.31 238 THR A CA 1
ATOM 1811 C C . THR A 1 238 ? -1.547 5.365 9.972 1.00 84.31 238 THR A C 1
ATOM 1813 O O . THR A 1 238 ? -2.377 5.672 9.125 1.00 84.31 238 THR A O 1
ATOM 1816 N N . CYS A 1 239 ? -1.774 5.590 11.267 1.00 82.19 239 CYS A N 1
ATOM 1817 C CA . CYS A 1 239 ? -3.061 6.071 11.771 1.00 82.19 239 CYS A CA 1
ATOM 1818 C C . CYS A 1 239 ? -3.278 7.567 11.514 1.00 82.19 239 CYS A C 1
ATOM 1820 O O . CYS A 1 239 ? -4.372 7.985 11.136 1.00 82.19 239 CYS A O 1
ATOM 1822 N N . LYS A 1 240 ? -2.248 8.397 11.717 1.00 79.69 240 LYS A N 1
ATOM 1823 C CA . LYS A 1 240 ? -2.387 9.861 11.630 1.00 79.69 240 LYS A CA 1
ATOM 1824 C C . LYS A 1 240 ? -2.579 10.397 10.208 1.00 79.69 240 LYS A C 1
ATOM 1826 O O . LYS A 1 240 ? -2.906 11.570 10.066 1.00 79.69 240 LYS A O 1
ATOM 1831 N N . GLN A 1 241 ? -2.420 9.560 9.180 1.00 76.19 241 GLN A N 1
ATOM 1832 C CA . GLN A 1 241 ? -2.740 9.922 7.795 1.00 76.19 241 GLN A CA 1
ATOM 1833 C C . GLN A 1 241 ? -4.247 10.159 7.610 1.00 76.19 241 GLN A C 1
ATOM 1835 O O . GLN A 1 241 ? -4.644 11.076 6.898 1.00 76.19 241 GLN A O 1
ATOM 1840 N N . CYS A 1 242 ? -5.082 9.381 8.306 1.00 78.12 242 CYS A N 1
ATOM 1841 C CA . CYS A 1 242 ? -6.540 9.541 8.312 1.00 78.12 242 CYS A CA 1
ATOM 1842 C C . CYS A 1 242 ? -7.047 10.268 9.569 1.00 78.12 242 CYS A C 1
ATOM 1844 O O . CYS A 1 242 ? -8.077 10.932 9.529 1.00 78.12 242 CYS A O 1
ATOM 1846 N N . HIS A 1 243 ? -6.318 10.164 10.684 1.00 79.25 243 HIS A N 1
ATOM 1847 C CA . HIS A 1 243 ? -6.657 10.771 11.975 1.00 79.25 243 HIS A CA 1
ATOM 1848 C C . HIS A 1 243 ? -5.736 11.953 12.299 1.00 79.25 243 HIS A C 1
ATOM 1850 O O . HIS A 1 243 ? -4.991 11.935 13.282 1.00 79.25 243 HIS A O 1
ATOM 1856 N N . THR A 1 244 ? -5.747 12.969 11.436 1.00 79.19 244 THR A N 1
ATOM 1857 C CA . THR A 1 244 ? -4.816 14.109 11.499 1.00 79.19 244 THR A CA 1
ATOM 1858 C C . THR A 1 244 ? -4.973 14.957 12.765 1.00 79.19 244 THR A C 1
ATOM 1860 O O . THR A 1 244 ? -4.005 15.569 13.213 1.00 79.19 244 THR A O 1
ATOM 1863 N N . ASP A 1 245 ? -6.156 14.943 13.380 1.00 79.38 245 ASP A N 1
ATOM 1864 C CA . ASP A 1 245 ? -6.504 15.655 14.612 1.00 79.38 245 ASP A CA 1
ATOM 1865 C C . ASP A 1 245 ? -6.178 14.869 15.898 1.00 79.38 245 ASP A C 1
ATOM 1867 O O . ASP A 1 245 ? -6.347 15.385 17.005 1.00 79.38 245 ASP A O 1
ATOM 1871 N N . LYS A 1 246 ? -5.726 13.612 15.788 1.00 83.25 246 LYS A N 1
ATOM 1872 C CA . LYS A 1 246 ? -5.433 12.745 16.941 1.00 83.25 246 LYS A CA 1
ATOM 1873 C C . LYS A 1 246 ? -3.941 12.664 17.250 1.00 83.25 246 LYS A C 1
ATOM 1875 O O . LYS A 1 246 ? -3.078 12.806 16.385 1.00 83.25 246 LYS A O 1
ATOM 1880 N N . SER A 1 247 ? -3.622 12.382 18.513 1.00 81.56 247 SER A N 1
ATOM 1881 C CA . SER A 1 247 ? -2.244 12.156 18.957 1.00 81.56 247 SER A CA 1
ATOM 1882 C C . SER A 1 247 ? -1.770 10.725 18.666 1.00 81.56 247 SER A C 1
ATOM 1884 O O . SER A 1 247 ? -2.564 9.793 18.532 1.00 81.56 247 SER A O 1
ATOM 1886 N N . VAL A 1 248 ? -0.448 10.523 18.628 1.00 76.69 248 VAL A N 1
ATOM 1887 C CA . VAL A 1 248 ? 0.160 9.178 18.539 1.00 76.69 248 VAL A CA 1
ATOM 1888 C C . VAL A 1 248 ? -0.224 8.320 19.754 1.00 76.69 248 VAL A C 1
ATOM 1890 O O . VAL A 1 248 ? -0.501 7.132 19.608 1.00 76.69 248 VAL A O 1
ATOM 1893 N N . ALA A 1 249 ? -0.329 8.931 20.938 1.00 80.38 249 ALA A N 1
ATOM 1894 C CA . ALA A 1 249 ? -0.787 8.258 22.152 1.00 80.38 249 ALA A CA 1
ATOM 1895 C C . ALA A 1 249 ? -2.235 7.753 22.026 1.00 80.38 249 ALA A C 1
ATOM 1897 O O . ALA A 1 249 ? -2.532 6.628 22.428 1.00 80.38 249 ALA A O 1
ATOM 1898 N N . TRP A 1 250 ? -3.126 8.544 21.412 1.00 87.25 250 TRP A N 1
ATOM 1899 C CA . TRP A 1 250 ? -4.479 8.091 21.080 1.00 87.25 250 TRP A CA 1
ATOM 1900 C C . TRP A 1 250 ? -4.425 6.885 20.140 1.00 87.25 250 TRP A C 1
ATOM 1902 O O . TRP A 1 250 ? -5.027 5.860 20.446 1.00 87.25 250 TRP A O 1
ATOM 1912 N N . ALA A 1 251 ? -3.654 6.962 19.052 1.00 85.31 251 ALA A N 1
ATOM 1913 C CA . ALA A 1 251 ? -3.560 5.877 18.075 1.00 85.31 251 ALA A CA 1
ATOM 1914 C C . ALA A 1 251 ? -3.042 4.574 18.709 1.00 85.31 251 ALA A C 1
ATOM 1916 O O . ALA A 1 251 ? -3.563 3.495 18.432 1.00 85.31 251 ALA A O 1
ATOM 1917 N N . SER A 1 252 ? -2.071 4.678 19.621 1.00 84.06 252 SER A N 1
ATOM 1918 C CA . SER A 1 252 ? -1.463 3.538 20.316 1.00 84.06 252 SER A CA 1
ATOM 1919 C C . SER A 1 252 ? -2.476 2.724 21.127 1.00 84.06 252 SER A C 1
ATOM 1921 O O . SER A 1 252 ? -2.393 1.493 21.157 1.00 84.06 252 SER A O 1
ATOM 1923 N N . LYS A 1 253 ? -3.493 3.385 21.699 1.00 84.12 253 LYS A N 1
ATOM 1924 C CA . LYS A 1 253 ? -4.588 2.731 22.433 1.00 84.12 253 LYS A CA 1
ATOM 1925 C C . LYS A 1 253 ? -5.430 1.802 21.551 1.00 84.12 253 LYS A C 1
ATOM 1927 O O . LYS A 1 253 ? -5.876 0.765 22.032 1.00 84.12 253 LYS A O 1
ATOM 1932 N N . TYR A 1 254 ? -5.653 2.162 20.287 1.00 84.31 254 TYR A N 1
ATOM 1933 C CA . TYR A 1 254 ? -6.548 1.420 19.388 1.00 84.31 254 TYR A CA 1
ATOM 1934 C C . TYR A 1 254 ? -5.795 0.448 18.476 1.00 84.31 254 TYR A C 1
ATOM 1936 O O . TYR A 1 254 ? -6.294 -0.641 18.199 1.00 84.31 254 TYR A O 1
ATOM 1944 N N . ALA A 1 255 ? -4.565 0.781 18.072 1.00 85.00 255 ALA A N 1
ATOM 1945 C CA . ALA A 1 255 ? -3.799 0.013 17.092 1.00 85.00 255 ALA A CA 1
ATOM 1946 C C . ALA A 1 255 ? -3.573 -1.460 17.495 1.00 85.00 255 ALA A C 1
ATOM 1948 O O . ALA A 1 255 ? -3.614 -2.344 16.641 1.00 85.00 255 ALA A O 1
ATOM 1949 N N . LYS A 1 256 ? -3.395 -1.748 18.794 1.00 79.12 256 LYS A N 1
ATOM 1950 C CA . LYS A 1 256 ? -3.156 -3.113 19.311 1.00 79.12 256 LYS A CA 1
ATOM 1951 C C . LYS A 1 256 ? -4.345 -4.063 19.102 1.00 79.12 256 LYS A C 1
ATOM 1953 O O . LYS A 1 256 ? -4.138 -5.267 18.984 1.00 79.12 256 LYS A O 1
ATOM 1958 N N . GLY A 1 257 ? -5.569 -3.535 19.033 1.00 77.81 257 GLY A N 1
ATOM 1959 C CA . GLY A 1 257 ? -6.806 -4.314 18.898 1.00 77.81 257 GLY A CA 1
ATOM 1960 C C . GLY A 1 257 ? -7.370 -4.395 17.478 1.00 77.81 257 GLY A C 1
ATOM 1961 O O . GLY A 1 257 ? -8.378 -5.060 17.280 1.00 77.81 257 GLY A O 1
ATOM 1962 N N . MET A 1 258 ? -6.740 -3.758 16.486 1.00 80.62 258 MET A N 1
ATOM 1963 C CA . MET A 1 258 ? -7.318 -3.574 15.139 1.00 80.62 258 MET A CA 1
ATOM 1964 C C . MET A 1 258 ? -7.617 -4.877 14.376 1.00 80.62 258 MET A C 1
ATOM 1966 O O . MET A 1 258 ? -8.489 -4.896 13.510 1.00 80.62 258 MET A O 1
ATOM 1970 N N . HIS A 1 259 ? -6.895 -5.958 14.690 1.00 78.31 259 HIS A N 1
ATOM 1971 C CA . HIS A 1 259 ? -7.093 -7.291 14.101 1.00 78.31 259 HIS A CA 1
ATOM 1972 C C . HIS A 1 259 ? -7.710 -8.298 15.077 1.00 78.31 259 HIS A C 1
ATOM 1974 O O . HIS A 1 259 ? -7.808 -9.483 14.756 1.00 78.31 259 HIS A O 1
ATOM 1980 N N . ALA A 1 260 ? -8.046 -7.872 16.296 1.00 67.69 260 ALA A N 1
ATOM 1981 C CA . ALA A 1 260 ? -8.774 -8.727 17.214 1.00 67.69 260 ALA A CA 1
ATOM 1982 C C . ALA A 1 260 ? -10.225 -8.756 16.730 1.00 67.69 260 ALA A C 1
ATOM 1984 O O . ALA A 1 260 ? -10.907 -7.733 16.770 1.00 67.69 260 ALA A O 1
ATOM 1985 N N . GLY A 1 261 ? -10.674 -9.918 16.240 1.00 57.25 261 GLY A N 1
ATOM 1986 C CA . GLY A 1 261 ? -12.070 -10.119 15.863 1.00 57.25 261 GLY A CA 1
ATOM 1987 C C . GLY A 1 261 ? -12.984 -9.612 16.975 1.00 57.25 261 GLY A C 1
ATOM 1988 O O . GLY A 1 261 ? -12.659 -9.776 18.150 1.00 57.25 261 GLY A O 1
ATOM 1989 N N . ILE A 1 262 ? -14.085 -8.956 16.598 1.00 46.09 262 ILE A N 1
ATOM 1990 C CA . ILE A 1 262 ? -15.019 -8.312 17.527 1.00 46.09 262 ILE A CA 1
ATOM 1991 C C . ILE A 1 262 ? -15.394 -9.304 18.639 1.00 46.09 262 ILE A C 1
ATOM 1993 O O . ILE A 1 262 ? -16.256 -10.161 18.450 1.00 46.09 262 ILE A O 1
ATOM 1997 N N . THR A 1 263 ? -14.786 -9.176 19.818 1.00 38.81 263 THR A N 1
ATOM 1998 C CA . THR A 1 263 ? -15.391 -9.668 21.048 1.00 38.81 263 THR A CA 1
ATOM 1999 C C . THR A 1 263 ? -16.471 -8.654 21.359 1.00 38.81 263 THR A C 1
ATOM 2001 O O . THR A 1 263 ? -16.190 -7.504 21.679 1.00 38.81 263 THR A O 1
ATOM 2004 N N . THR A 1 264 ? -17.715 -9.051 21.098 1.00 32.50 264 THR A N 1
ATOM 2005 C CA . THR A 1 264 ? -18.947 -8.288 21.324 1.00 32.50 264 THR A CA 1
ATOM 2006 C C . THR A 1 264 ? -18.789 -7.207 22.393 1.00 32.50 264 THR A C 1
ATOM 2008 O O . THR A 1 264 ? -18.854 -7.493 23.589 1.00 32.50 264 THR A O 1
ATOM 2011 N N . VAL A 1 265 ? -18.626 -5.952 21.966 1.00 35.94 265 VAL A N 1
ATOM 2012 C CA . VAL A 1 265 ? -18.885 -4.817 22.846 1.00 35.94 265 VAL A CA 1
ATOM 2013 C C . VAL A 1 265 ? -20.399 -4.727 22.934 1.00 35.94 265 VAL A C 1
ATOM 2015 O O . VAL A 1 265 ? -21.084 -4.408 21.962 1.00 35.94 265 VAL A O 1
ATOM 2018 N N . LYS A 1 266 ? -20.932 -5.102 24.094 1.00 35.94 266 LYS A N 1
ATOM 2019 C CA . LYS A 1 266 ? -22.345 -4.965 24.429 1.00 35.94 266 LYS A CA 1
ATOM 2020 C C . LYS A 1 266 ? -22.712 -3.473 24.377 1.00 35.94 266 LYS A C 1
ATOM 2022 O O . LYS A 1 266 ? -22.391 -2.729 25.290 1.00 35.94 266 LYS A O 1
ATOM 2027 N N . GLY A 1 267 ? -23.327 -3.076 23.263 1.00 35.75 267 GLY A N 1
ATOM 2028 C CA . GLY A 1 267 ? -24.235 -1.942 23.064 1.00 35.75 267 GLY A CA 1
ATOM 2029 C C . GLY A 1 267 ? -23.974 -0.620 23.795 1.00 35.75 267 GLY A C 1
ATOM 2030 O O . GLY A 1 267 ? -24.458 -0.415 24.901 1.00 35.75 267 GLY A O 1
ATOM 2031 N N . SER A 1 268 ? -23.438 0.349 23.057 1.00 35.53 268 SER A N 1
ATOM 2032 C CA . SER A 1 268 ? -23.977 1.716 23.026 1.00 35.53 268 SER A CA 1
ATOM 2033 C C . SER A 1 268 ? -23.920 2.212 21.576 1.00 35.53 268 SER A C 1
ATOM 2035 O O . SER A 1 268 ? -22.975 2.854 21.128 1.00 35.53 268 SER A O 1
ATOM 2037 N N . GLY A 1 269 ? -24.908 1.782 20.784 1.00 45.97 269 GLY A N 1
ATOM 2038 C CA . GLY A 1 269 ? -24.994 2.087 19.359 1.00 45.97 269 GLY A CA 1
ATOM 2039 C C . GLY A 1 269 ? -25.259 3.570 19.130 1.00 45.97 269 GLY A C 1
ATOM 2040 O O . GLY A 1 269 ? -26.384 4.029 19.312 1.00 45.97 269 GLY A O 1
ATOM 2041 N N . ALA A 1 270 ? -24.240 4.311 18.698 1.00 55.59 270 ALA A N 1
ATOM 2042 C CA . ALA A 1 270 ? -24.475 5.588 18.044 1.00 55.59 270 ALA A CA 1
ATOM 2043 C C . ALA A 1 270 ? -25.365 5.337 16.815 1.00 55.59 270 ALA A C 1
ATOM 2045 O O . ALA A 1 270 ? -25.080 4.445 16.007 1.00 55.59 270 ALA A O 1
ATOM 2046 N N . ALA A 1 271 ? -26.462 6.088 16.700 1.00 61.91 271 ALA A N 1
ATOM 2047 C CA . ALA A 1 271 ? -27.346 6.001 15.546 1.00 61.91 271 ALA A CA 1
ATOM 2048 C C . ALA A 1 271 ? -26.534 6.250 14.258 1.00 61.91 271 ALA A C 1
ATOM 2050 O O . ALA A 1 271 ? -25.669 7.133 14.242 1.00 61.91 271 ALA A O 1
ATOM 2051 N N . PRO A 1 272 ? -26.757 5.475 13.183 1.00 69.19 272 PRO A N 1
ATOM 2052 C CA . PRO A 1 272 ? -26.052 5.691 11.926 1.00 69.19 272 PRO A CA 1
ATOM 2053 C C . PRO A 1 272 ? -26.341 7.106 11.411 1.00 69.19 272 PRO A C 1
ATOM 2055 O O . PRO A 1 272 ? -27.475 7.563 11.453 1.00 69.19 272 PRO A O 1
ATOM 2058 N N . ALA A 1 273 ? -25.321 7.807 10.915 1.00 74.81 273 ALA A N 1
ATOM 2059 C CA . ALA A 1 273 ? -25.472 9.193 10.458 1.00 74.81 273 ALA A CA 1
ATOM 2060 C C . ALA A 1 273 ? -26.120 9.317 9.062 1.00 74.81 273 ALA A C 1
ATOM 2062 O O . ALA A 1 273 ? -26.540 10.402 8.668 1.00 74.81 273 ALA A O 1
ATOM 2063 N N . ALA A 1 274 ? -26.194 8.222 8.295 1.00 77.38 274 ALA A N 1
ATOM 2064 C CA . ALA A 1 274 ? -26.716 8.208 6.930 1.00 77.38 274 ALA A CA 1
ATOM 2065 C C . ALA A 1 274 ? -27.359 6.860 6.572 1.00 77.38 274 ALA A C 1
ATOM 2067 O O . ALA A 1 274 ? -27.095 5.840 7.210 1.00 77.38 274 ALA A O 1
ATOM 2068 N N . TYR A 1 275 ? -28.185 6.862 5.521 1.00 82.19 275 TYR A N 1
ATOM 2069 C CA . TYR A 1 275 ? -28.707 5.633 4.926 1.00 82.19 275 TYR A CA 1
ATOM 2070 C C . TYR A 1 275 ? -27.582 4.858 4.236 1.00 82.19 275 TYR A C 1
ATOM 2072 O O . TYR A 1 275 ? -26.803 5.438 3.476 1.00 82.19 275 TYR A O 1
ATOM 2080 N N . THR A 1 276 ? -27.513 3.545 4.451 1.00 83.69 276 THR A N 1
ATOM 2081 C CA . THR A 1 276 ? -26.534 2.683 3.777 1.00 83.69 276 THR A CA 1
ATOM 2082 C C . THR A 1 276 ? -27.160 1.360 3.351 1.00 83.69 276 THR A C 1
ATOM 2084 O O . THR A 1 276 ? -28.035 0.821 4.024 1.00 83.69 276 THR A O 1
ATOM 2087 N N . LEU A 1 277 ? -26.686 0.815 2.230 1.00 89.12 277 LEU A N 1
ATOM 2088 C CA . LEU A 1 277 ? -26.954 -0.558 1.807 1.00 89.12 277 LEU A CA 1
ATOM 2089 C C . LEU A 1 277 ? -25.613 -1.244 1.546 1.00 89.12 277 LEU A C 1
ATOM 2091 O O . LEU A 1 277 ? -24.869 -0.856 0.639 1.00 89.12 277 LEU A O 1
ATOM 2095 N N . GLY A 1 278 ? -25.301 -2.250 2.356 1.00 79.50 278 GLY A N 1
ATOM 2096 C CA . GLY A 1 278 ? -24.081 -3.038 2.265 1.00 79.50 278 GLY A CA 1
ATOM 2097 C C . GLY A 1 278 ? -24.124 -4.060 1.134 1.00 79.50 278 GLY A C 1
ATOM 2098 O O . GLY A 1 278 ? -25.191 -4.447 0.644 1.00 79.50 278 GLY A O 1
ATOM 2099 N N . GLN A 1 279 ? -22.939 -4.513 0.722 1.00 89.50 279 GLN A N 1
ATOM 2100 C CA . GLN A 1 279 ? -22.826 -5.704 -0.112 1.00 89.50 279 GLN A CA 1
ATOM 2101 C C . GLN A 1 279 ? -23.315 -6.920 0.682 1.00 89.50 279 GLN A C 1
ATOM 2103 O O . GLN A 1 279 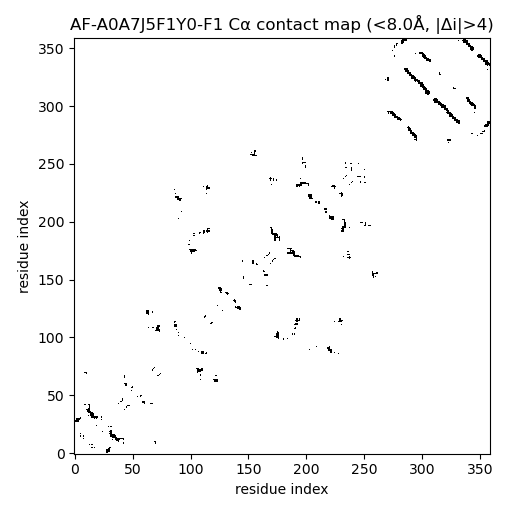? -22.982 -7.053 1.860 1.00 89.50 279 GLN A O 1
ATOM 2108 N N . ASN A 1 280 ? -24.105 -7.787 0.052 1.00 86.12 280 ASN A N 1
ATOM 2109 C CA . ASN A 1 280 ? -24.500 -9.050 0.660 1.00 86.12 280 ASN A CA 1
ATOM 2110 C C . ASN A 1 280 ? -23.247 -9.894 0.976 1.00 86.12 280 ASN A C 1
ATOM 2112 O O . ASN A 1 280 ? -22.290 -9.886 0.200 1.00 86.12 280 ASN A O 1
ATOM 2116 N N . TYR A 1 281 ? -23.228 -10.591 2.112 1.00 72.88 281 TYR A N 1
ATOM 2117 C CA . TYR A 1 281 ? -22.131 -11.487 2.484 1.00 72.88 281 TYR A CA 1
ATOM 2118 C C . TYR A 1 281 ? -22.669 -12.833 2.991 1.00 72.88 281 TYR A C 1
ATOM 2120 O O . TYR A 1 281 ? -23.556 -12.838 3.852 1.00 72.88 281 TYR A O 1
ATOM 2128 N N . PRO A 1 282 ? -22.142 -13.968 2.493 1.00 80.12 282 PRO A N 1
ATOM 2129 C CA . PRO A 1 282 ? -21.134 -14.089 1.423 1.00 80.12 282 PRO A CA 1
ATOM 2130 C C . PRO A 1 282 ? -21.640 -13.592 0.050 1.00 80.12 282 PRO A C 1
ATOM 2132 O O . PRO A 1 282 ? -22.846 -13.426 -0.134 1.00 80.12 282 PRO A O 1
ATOM 2135 N N . ASN A 1 283 ? -20.725 -13.298 -0.885 1.00 70.44 283 ASN A N 1
ATOM 2136 C CA . ASN A 1 283 ? -21.007 -13.021 -2.303 1.00 70.44 283 ASN A CA 1
ATOM 2137 C C . ASN A 1 283 ? -19.771 -13.363 -3.176 1.00 70.44 283 ASN A C 1
ATOM 2139 O O . ASN A 1 283 ? -18.779 -12.640 -3.073 1.00 70.44 283 ASN A O 1
ATOM 2143 N N . PRO A 1 284 ? -19.803 -14.396 -4.040 1.00 90.69 284 PRO A N 1
ATOM 2144 C CA . PRO A 1 284 ? -20.955 -15.247 -4.339 1.00 90.69 284 PRO A CA 1
ATOM 2145 C C . PRO A 1 284 ? -21.470 -16.039 -3.128 1.00 90.69 284 PRO A C 1
ATOM 2147 O O . PRO A 1 284 ? -20.734 -16.244 -2.166 1.00 90.69 284 PRO A O 1
ATOM 2150 N N . PHE A 1 285 ? -22.742 -16.439 -3.141 1.00 90.06 285 PHE A N 1
ATOM 2151 C CA . PHE A 1 285 ? -23.386 -17.157 -2.032 1.00 90.06 285 PHE A CA 1
ATOM 2152 C C . PHE A 1 285 ? -24.077 -18.441 -2.491 1.00 90.06 285 PHE A C 1
ATOM 2154 O O . PHE A 1 285 ? -24.440 -18.545 -3.659 1.00 90.06 285 PHE A O 1
ATOM 2161 N N . ASN A 1 286 ? -24.271 -19.391 -1.566 1.00 87.31 286 ASN A N 1
ATOM 2162 C CA . ASN A 1 286 ? -25.016 -20.635 -1.782 1.00 87.31 286 ASN A CA 1
ATOM 2163 C C . ASN A 1 286 ? -25.616 -21.173 -0.460 1.00 87.31 286 ASN A C 1
ATOM 2165 O O . ASN A 1 286 ? -24.865 -21.406 0.486 1.00 87.31 286 ASN A O 1
ATOM 2169 N N . PRO A 1 287 ? -26.938 -21.391 -0.3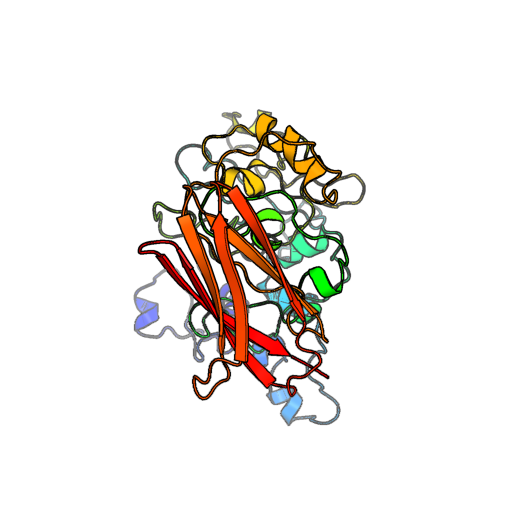44 1.00 90.31 287 PRO A N 1
ATOM 2170 C CA . PRO A 1 287 ? -28.007 -20.652 -1.010 1.00 90.31 287 PRO A CA 1
ATOM 2171 C C . PRO A 1 287 ? -28.380 -19.374 -0.239 1.00 90.31 287 PRO A C 1
ATOM 2173 O O . PRO A 1 287 ? -29.300 -18.670 -0.641 1.00 90.31 287 PRO A O 1
ATOM 2176 N N . SER A 1 288 ? -27.723 -19.080 0.892 1.00 94.38 288 SER A N 1
ATOM 2177 C CA . SER A 1 288 ? -28.092 -17.976 1.789 1.00 94.38 288 SER A CA 1
ATOM 2178 C C . SER A 1 288 ? -27.017 -16.898 1.900 1.00 94.38 288 SER A C 1
ATOM 2180 O O . SER A 1 288 ? -25.822 -17.180 1.855 1.00 94.38 288 SER A O 1
ATOM 2182 N N . THR A 1 289 ? -27.452 -15.655 2.076 1.00 87.62 289 THR A N 1
ATOM 2183 C CA . THR A 1 289 ? -26.597 -14.480 2.281 1.00 87.62 289 THR A CA 1
ATOM 2184 C C . THR A 1 289 ? -27.260 -13.506 3.254 1.00 87.62 289 THR A C 1
ATOM 2186 O O . THR A 1 289 ? -28.479 -13.537 3.445 1.00 87.62 289 THR A O 1
ATOM 2189 N N . THR A 1 290 ? -26.472 -12.628 3.868 1.00 87.88 290 THR A N 1
ATOM 2190 C CA . THR A 1 290 ? -26.971 -11.562 4.741 1.00 87.88 290 THR A CA 1
ATOM 2191 C C . THR A 1 290 ? -26.762 -10.210 4.074 1.00 87.88 290 THR A C 1
ATOM 2193 O O . THR A 1 290 ? -25.651 -9.867 3.670 1.00 87.88 290 THR A O 1
ATOM 2196 N N . ILE A 1 291 ? -27.830 -9.420 3.988 1.00 90.69 291 ILE A N 1
ATOM 2197 C CA . ILE A 1 291 ? -27.828 -8.049 3.480 1.00 90.69 291 ILE A CA 1
ATOM 2198 C C . ILE A 1 291 ? -27.903 -7.105 4.679 1.00 90.69 291 ILE A C 1
ATOM 2200 O O . ILE A 1 291 ? -28.900 -7.080 5.400 1.00 90.69 291 ILE A O 1
ATOM 2204 N N . ARG A 1 292 ? -26.842 -6.326 4.895 1.00 85.94 292 ARG A N 1
ATOM 2205 C CA . ARG A 1 292 ? -26.778 -5.313 5.956 1.00 85.94 292 ARG A CA 1
ATOM 2206 C C . ARG A 1 292 ? -27.187 -3.950 5.416 1.00 85.94 292 ARG A C 1
ATOM 2208 O O . ARG A 1 292 ? -26.790 -3.588 4.310 1.00 85.94 292 ARG A O 1
ATOM 2215 N N . TYR A 1 293 ? -27.945 -3.188 6.191 1.00 85.88 293 TYR A N 1
ATOM 2216 C CA . TYR A 1 293 ? -28.316 -1.813 5.863 1.00 85.88 293 TYR A CA 1
ATOM 2217 C C . TYR A 1 293 ? -28.439 -0.972 7.130 1.00 85.88 293 TYR A C 1
ATOM 2219 O O . TYR A 1 293 ? -28.638 -1.504 8.220 1.00 85.88 293 TYR A O 1
ATOM 2227 N N . ALA A 1 294 ? -28.319 0.343 6.993 1.00 87.25 294 ALA A N 1
ATOM 2228 C CA . ALA A 1 294 ? -28.497 1.278 8.094 1.00 87.25 294 ALA A CA 1
ATOM 2229 C C . ALA A 1 294 ? -29.508 2.353 7.714 1.00 87.25 294 ALA A C 1
ATOM 2231 O O . ALA A 1 294 ? -29.533 2.804 6.565 1.00 87.25 294 ALA A O 1
ATOM 2232 N N . ILE A 1 295 ? -30.318 2.773 8.684 1.00 89.25 295 ILE A N 1
ATOM 2233 C CA . ILE A 1 295 ? -31.239 3.901 8.534 1.00 89.25 295 ILE A CA 1
ATOM 2234 C C . ILE A 1 295 ? -31.015 4.905 9.679 1.00 89.25 295 ILE A C 1
ATOM 2236 O O . ILE A 1 295 ? -31.046 4.506 10.842 1.00 89.25 295 ILE A O 1
ATOM 2240 N N . PRO A 1 296 ? -30.767 6.197 9.389 1.00 85.62 296 PRO A N 1
ATOM 2241 C CA . PRO A 1 296 ? -30.443 7.212 10.397 1.00 85.62 296 PRO A CA 1
ATOM 2242 C C . PRO A 1 296 ? -31.653 7.678 11.213 1.00 85.62 296 PRO A C 1
ATOM 2244 O O . PRO A 1 296 ? -31.509 8.340 12.235 1.00 85.62 296 PRO A O 1
ATOM 2247 N N . ARG A 1 297 ? -32.859 7.348 10.752 1.00 87.12 297 ARG A N 1
ATOM 2248 C CA . ARG A 1 297 ? -34.145 7.704 11.350 1.00 87.12 297 ARG A CA 1
ATOM 2249 C C . ARG A 1 297 ? -35.142 6.590 11.059 1.00 87.12 297 ARG A C 1
ATOM 2251 O O . ARG A 1 297 ? -34.970 5.863 10.079 1.00 87.12 297 ARG A O 1
ATOM 2258 N N . ALA A 1 298 ? -36.156 6.458 11.909 1.00 92.50 298 ALA A N 1
ATOM 2259 C CA . ALA A 1 298 ? -37.200 5.463 11.709 1.00 92.50 298 ALA A CA 1
ATOM 2260 C C . ALA A 1 298 ? -37.898 5.684 10.354 1.00 92.50 298 ALA A C 1
ATOM 2262 O O . ALA A 1 298 ? -38.150 6.826 9.963 1.00 92.50 298 ALA A O 1
ATOM 2263 N N . SER A 1 299 ? -38.122 4.621 9.581 1.00 93.38 299 SER A N 1
ATOM 2264 C CA . SER A 1 299 ? -38.658 4.709 8.213 1.00 93.38 299 SER A CA 1
ATOM 2265 C C . SER A 1 299 ? -39.302 3.398 7.758 1.00 93.38 299 SER A C 1
ATOM 2267 O O . SER A 1 299 ? -38.890 2.315 8.181 1.00 93.38 299 SER A O 1
ATOM 2269 N N . GLN A 1 300 ? -40.256 3.486 6.819 1.00 96.94 300 GLN A N 1
ATOM 2270 C CA . GLN A 1 300 ? -40.744 2.312 6.090 1.00 96.94 300 GLN A CA 1
ATOM 2271 C C . GLN A 1 300 ? -39.623 1.811 5.181 1.00 96.94 300 GLN A C 1
ATOM 2273 O O . GLN A 1 300 ? -39.241 2.501 4.236 1.00 96.94 300 GLN A O 1
ATOM 2278 N N . VAL A 1 301 ? -39.117 0.609 5.443 1.00 97.31 301 VAL A N 1
ATOM 2279 C CA . VAL A 1 301 ? -38.055 -0.014 4.654 1.00 97.31 301 VAL A CA 1
ATOM 2280 C C . VAL A 1 301 ? -38.634 -1.099 3.759 1.00 97.31 301 VAL A C 1
ATOM 2282 O O . VAL A 1 301 ? -39.314 -2.011 4.231 1.00 97.31 301 VAL A O 1
ATOM 2285 N N . THR A 1 302 ? -38.289 -1.051 2.472 1.00 98.12 302 THR A N 1
ATOM 2286 C CA . THR A 1 302 ? -38.495 -2.161 1.537 1.00 98.12 302 THR A CA 1
ATOM 2287 C C . THR A 1 302 ? -37.166 -2.634 0.961 1.00 98.12 302 THR A C 1
ATOM 2289 O O . THR A 1 302 ? -36.376 -1.835 0.470 1.00 98.12 302 THR A O 1
ATOM 2292 N N . LEU A 1 303 ? -36.907 -3.939 1.024 1.00 98.06 303 LEU A N 1
ATOM 2293 C CA . LEU A 1 303 ? -35.755 -4.591 0.407 1.00 98.06 303 LEU A CA 1
ATOM 2294 C C . LEU A 1 303 ? -36.273 -5.645 -0.562 1.00 98.06 303 LEU A C 1
ATOM 2296 O O . LEU A 1 303 ? -36.862 -6.642 -0.144 1.00 98.06 303 LEU A O 1
ATOM 2300 N N . LYS A 1 304 ? -36.069 -5.415 -1.853 1.00 98.38 304 LYS A N 1
ATOM 2301 C CA . LYS A 1 304 ? -36.576 -6.264 -2.935 1.00 98.38 304 LYS A CA 1
ATOM 2302 C C . LYS A 1 304 ? -35.427 -6.812 -3.764 1.00 98.38 304 LYS A C 1
ATOM 2304 O O . LYS A 1 304 ? -34.430 -6.122 -3.953 1.00 98.38 304 LYS A O 1
ATOM 2309 N N . VAL A 1 305 ? -35.576 -8.033 -4.258 1.00 98.06 305 VAL A N 1
ATOM 2310 C CA . VAL A 1 305 ? -34.621 -8.724 -5.126 1.00 98.06 305 VAL A CA 1
ATOM 2311 C C . VAL A 1 305 ? -35.258 -8.937 -6.489 1.00 98.06 305 VAL A C 1
ATOM 2313 O O . VAL A 1 305 ? -36.401 -9.374 -6.581 1.00 98.06 305 VAL A O 1
ATOM 2316 N N . TYR A 1 306 ? -34.494 -8.675 -7.536 1.00 97.94 306 TYR A N 1
ATOM 2317 C CA . TYR A 1 306 ? -34.872 -8.720 -8.935 1.00 97.94 306 TYR A CA 1
ATOM 2318 C C . TYR A 1 306 ? -33.893 -9.599 -9.715 1.00 97.94 306 TYR A C 1
ATOM 2320 O O . TYR A 1 306 ? -32.707 -9.683 -9.387 1.00 97.94 306 TYR A O 1
ATOM 2328 N N . SER A 1 307 ? -34.381 -10.239 -10.768 1.00 95.88 307 SER A N 1
ATOM 2329 C CA . SER A 1 307 ? -33.535 -10.877 -11.779 1.00 95.88 307 SER A CA 1
ATOM 2330 C C . SER A 1 307 ? -32.916 -9.833 -12.723 1.00 95.88 307 SER A C 1
ATOM 2332 O O . SER A 1 307 ? -33.319 -8.668 -12.726 1.00 95.88 307 SER A O 1
ATOM 2334 N N . MET A 1 308 ? -31.964 -10.246 -13.567 1.00 92.00 308 MET A N 1
ATOM 2335 C CA . MET A 1 308 ? -31.339 -9.366 -14.572 1.00 92.00 308 MET A CA 1
ATOM 2336 C C . MET A 1 308 ? -32.315 -8.800 -15.614 1.00 92.00 308 MET A C 1
ATOM 2338 O O . MET A 1 308 ? -32.013 -7.779 -16.221 1.00 92.00 308 MET A O 1
ATOM 2342 N N . THR A 1 309 ? -33.483 -9.421 -15.807 1.00 92.62 309 THR A N 1
ATOM 2343 C CA . THR A 1 309 ? -34.543 -8.903 -16.694 1.00 92.62 309 THR A CA 1
ATOM 2344 C C . THR A 1 309 ? -35.424 -7.851 -16.014 1.00 92.62 309 THR A C 1
ATOM 2346 O O . THR A 1 309 ? -36.333 -7.310 -16.634 1.00 92.62 309 THR A O 1
ATOM 2349 N N . GLY A 1 310 ? -35.184 -7.561 -14.730 1.00 91.56 310 GLY A N 1
ATOM 2350 C CA . GLY A 1 310 ? -35.985 -6.634 -13.933 1.00 91.56 310 GLY A CA 1
ATOM 2351 C C . GLY A 1 310 ? -37.200 -7.272 -13.255 1.00 91.56 310 GLY A C 1
ATOM 2352 O O . GLY A 1 310 ? -37.890 -6.590 -12.499 1.00 91.56 310 GLY A O 1
ATOM 2353 N N . ALA A 1 311 ? -37.459 -8.571 -13.453 1.00 95.00 311 ALA A N 1
ATOM 2354 C CA . ALA A 1 311 ? -38.545 -9.260 -12.756 1.00 95.00 311 ALA A CA 1
ATOM 2355 C C . ALA A 1 311 ? -38.265 -9.352 -11.247 1.00 95.00 311 ALA A C 1
ATOM 2357 O O . ALA A 1 311 ? -37.180 -9.782 -10.849 1.00 95.00 311 ALA A O 1
ATOM 2358 N N . LEU A 1 312 ? -39.239 -8.972 -10.414 1.00 97.06 312 LEU A N 1
ATOM 2359 C CA . LEU A 1 312 ? -39.175 -9.102 -8.955 1.00 97.06 312 LEU A CA 1
ATOM 2360 C C . LEU A 1 312 ? -39.224 -10.586 -8.566 1.00 97.06 312 LEU A C 1
ATOM 2362 O O . LEU A 1 312 ? -40.209 -11.258 -8.849 1.00 97.06 312 LEU A O 1
ATOM 2366 N N . VAL A 1 313 ? -38.186 -11.080 -7.892 1.00 97.00 313 VAL A N 1
ATOM 2367 C CA . VAL A 1 313 ? -38.084 -12.489 -7.471 1.00 97.00 313 VAL A CA 1
ATOM 2368 C C . VAL A 1 313 ? -38.313 -12.689 -5.975 1.00 97.00 313 VAL A C 1
ATOM 2370 O O . VAL A 1 313 ? -38.730 -13.767 -5.568 1.00 97.00 313 VAL A O 1
ATOM 2373 N N . ALA A 1 314 ? -38.065 -11.672 -5.142 1.00 96.75 314 ALA A N 1
ATOM 2374 C CA . ALA A 1 314 ? -38.355 -11.743 -3.710 1.00 96.75 314 ALA A CA 1
ATOM 2375 C C . ALA A 1 314 ? -38.537 -10.356 -3.082 1.00 96.75 314 ALA A C 1
ATOM 2377 O O . ALA A 1 314 ? -37.890 -9.387 -3.477 1.00 96.75 314 ALA A O 1
ATOM 2378 N N . THR A 1 315 ? -39.365 -10.274 -2.040 1.00 97.69 315 THR A N 1
ATOM 2379 C CA . THR A 1 315 ? -39.373 -9.146 -1.096 1.00 97.69 315 THR A CA 1
ATOM 2380 C C . THR A 1 315 ? -38.821 -9.648 0.233 1.00 97.69 315 THR A C 1
ATOM 2382 O O . THR A 1 315 ? -39.447 -10.472 0.887 1.00 97.69 315 THR A O 1
ATOM 2385 N N . VAL A 1 316 ? -37.628 -9.187 0.603 1.00 97.44 316 VAL A N 1
ATOM 2386 C CA . VAL A 1 316 ? -36.882 -9.641 1.790 1.00 97.44 316 VAL A CA 1
ATOM 2387 C C . VAL A 1 316 ? -37.297 -8.855 3.033 1.00 97.44 316 VAL A C 1
ATOM 2389 O O . VAL A 1 316 ? -37.365 -9.402 4.127 1.00 97.44 316 VAL A O 1
ATOM 2392 N N . VAL A 1 317 ? -37.582 -7.560 2.870 1.00 97.81 317 VAL A N 1
ATOM 2393 C CA . VAL A 1 317 ? -38.074 -6.684 3.942 1.00 97.81 317 VAL A CA 1
ATOM 2394 C C . VAL A 1 317 ? -39.190 -5.812 3.385 1.00 97.81 317 VAL A C 1
ATOM 2396 O O . VAL A 1 317 ? -39.067 -5.288 2.279 1.00 97.81 317 VAL A O 1
ATOM 2399 N N . ASN A 1 318 ? -40.260 -5.642 4.155 1.00 97.44 318 ASN A N 1
ATOM 2400 C CA . ASN A 1 318 ? -41.290 -4.629 3.938 1.00 97.44 318 ASN A CA 1
ATOM 2401 C C . ASN A 1 318 ? -41.910 -4.265 5.294 1.00 97.44 318 ASN A C 1
ATOM 2403 O O . ASN A 1 318 ? -42.928 -4.832 5.682 1.00 97.44 318 ASN A O 1
ATOM 2407 N N . ALA A 1 319 ? -41.241 -3.404 6.059 1.00 95.62 319 ALA A N 1
ATOM 2408 C CA . ALA A 1 319 ? -41.649 -3.078 7.424 1.00 95.62 319 ALA A CA 1
ATOM 2409 C C . ALA A 1 319 ? -41.144 -1.699 7.864 1.00 95.62 319 ALA A C 1
ATOM 2411 O O . ALA A 1 319 ? -40.113 -1.231 7.376 1.00 95.62 319 ALA A O 1
ATOM 2412 N N . GLN A 1 320 ? -41.827 -1.095 8.840 1.00 96.06 320 GLN A N 1
ATOM 2413 C CA . GLN A 1 320 ? -41.262 0.004 9.625 1.00 96.06 320 GLN A CA 1
ATOM 2414 C C . GLN A 1 320 ? -40.054 -0.499 10.414 1.00 96.06 320 GLN A C 1
ATOM 2416 O O . GLN A 1 320 ? -40.085 -1.585 11.001 1.00 96.06 320 GLN A O 1
ATOM 2421 N N . LYS A 1 321 ? -38.980 0.285 10.408 1.00 92.81 321 LYS A N 1
ATOM 2422 C CA . LYS A 1 321 ? -37.743 -0.002 11.135 1.00 92.81 321 LYS A CA 1
ATOM 2423 C C . LYS A 1 321 ? -37.305 1.238 11.897 1.00 92.81 321 LYS A C 1
ATOM 2425 O O . LYS A 1 321 ? -37.388 2.337 11.355 1.00 92.81 321 LYS A O 1
ATOM 2430 N N . ASP A 1 322 ? -36.804 1.046 13.112 1.00 91.94 322 ASP A N 1
ATOM 2431 C CA . ASP A 1 322 ? -36.221 2.115 13.926 1.00 91.94 322 ASP A CA 1
ATOM 2432 C C . ASP A 1 322 ? -34.850 2.553 13.405 1.00 91.94 322 ASP A C 1
ATOM 2434 O O . ASP A 1 322 ? -34.166 1.810 12.694 1.00 91.94 322 ASP A O 1
ATOM 2438 N N . ALA A 1 323 ? -34.424 3.756 13.797 1.00 85.50 323 ALA A N 1
ATOM 2439 C CA . ALA A 1 323 ? -33.079 4.246 13.521 1.00 85.50 323 ALA A CA 1
ATOM 2440 C C . ALA A 1 323 ? -32.030 3.245 14.031 1.00 85.50 323 ALA A C 1
ATOM 2442 O O . ALA A 1 323 ? -32.040 2.866 15.202 1.00 85.50 323 ALA A O 1
ATOM 2443 N N . GLY A 1 324 ? -31.124 2.808 13.161 1.00 84.69 324 GLY A N 1
ATOM 2444 C CA . GLY A 1 324 ? -30.150 1.792 13.530 1.00 84.69 324 GLY A CA 1
ATOM 2445 C C . GLY A 1 324 ? -29.605 0.986 12.364 1.00 84.69 324 GLY A C 1
ATOM 2446 O O . GLY A 1 324 ? -29.915 1.217 11.192 1.00 84.69 324 GLY A O 1
ATOM 2447 N N . TRP A 1 325 ? -28.762 0.030 12.729 1.00 84.12 325 TRP A N 1
ATOM 2448 C CA . TRP A 1 325 ? -28.199 -0.967 11.833 1.00 84.12 325 TRP A CA 1
ATOM 2449 C C . TRP A 1 325 ? -29.082 -2.207 11.830 1.00 84.12 325 TRP A C 1
ATOM 2451 O O . TRP A 1 325 ? -29.496 -2.688 12.883 1.00 84.12 325 TRP A O 1
ATOM 2461 N N . HIS A 1 326 ? -29.341 -2.736 10.642 1.00 88.44 326 HIS A N 1
ATOM 2462 C CA . HIS A 1 326 ? -30.250 -3.849 10.423 1.00 88.44 326 HIS A CA 1
ATOM 2463 C C . HIS A 1 326 ? -29.603 -4.899 9.526 1.00 88.44 326 HIS A C 1
ATOM 2465 O O . HIS A 1 326 ? -28.802 -4.597 8.636 1.00 88.44 326 HIS A O 1
ATOM 2471 N N . GLU A 1 327 ? -30.004 -6.148 9.730 1.00 90.19 327 GLU A N 1
ATOM 2472 C CA . GLU A 1 327 ? -29.618 -7.272 8.887 1.00 90.19 327 GLU A CA 1
ATOM 2473 C C . GLU A 1 327 ? -30.866 -7.968 8.348 1.00 90.19 327 GLU A C 1
ATOM 2475 O O . GLU A 1 327 ? -31.842 -8.182 9.068 1.00 90.19 327 GLU A O 1
ATOM 2480 N N . ALA A 1 328 ? -30.829 -8.344 7.074 1.00 91.50 328 ALA A N 1
ATOM 2481 C CA . ALA A 1 328 ? -31.851 -9.151 6.432 1.00 91.50 328 ALA A CA 1
ATOM 2482 C C . ALA A 1 328 ? -31.206 -10.392 5.815 1.00 91.50 328 ALA A C 1
ATOM 2484 O O . ALA A 1 328 ? -30.315 -10.288 4.971 1.00 91.50 328 ALA A O 1
ATOM 2485 N N . LYS A 1 329 ? -31.655 -11.574 6.237 1.00 94.12 329 LYS A N 1
ATOM 2486 C CA . LYS A 1 329 ? -31.223 -12.842 5.645 1.00 94.12 329 LYS A CA 1
ATOM 2487 C C . LYS A 1 329 ? -32.032 -13.106 4.380 1.00 94.12 329 LYS A C 1
ATOM 2489 O O . LYS A 1 329 ? -33.256 -13.010 4.401 1.00 94.12 329 LYS A O 1
ATOM 2494 N N . PHE A 1 330 ? -31.350 -13.463 3.301 1.00 96.62 330 PHE A N 1
ATOM 2495 C CA . PHE A 1 330 ? -31.965 -13.866 2.044 1.00 96.62 330 PHE A CA 1
ATOM 2496 C C . PHE A 1 330 ? -31.532 -15.289 1.701 1.00 96.62 330 PHE A C 1
ATOM 2498 O O . PHE A 1 330 ? -30.337 -15.570 1.628 1.00 96.62 330 PHE A O 1
ATOM 2505 N N . ASN A 1 331 ? -32.506 -16.176 1.502 1.00 96.00 331 ASN A N 1
ATOM 2506 C CA . ASN A 1 331 ? -32.293 -17.547 1.052 1.00 96.00 331 ASN A CA 1
ATOM 2507 C C . ASN A 1 331 ? -32.849 -17.686 -0.370 1.00 96.00 331 ASN A C 1
ATOM 2509 O O . ASN A 1 331 ? -34.029 -17.434 -0.604 1.00 96.00 331 ASN A O 1
ATOM 2513 N N . ALA A 1 332 ? -31.986 -18.078 -1.302 1.00 94.50 332 ALA A N 1
ATOM 2514 C CA . ALA A 1 332 ? -32.269 -18.185 -2.725 1.00 94.50 332 ALA A CA 1
ATOM 2515 C C . ALA A 1 332 ? -32.292 -19.640 -3.223 1.00 94.50 332 ALA A C 1
ATOM 2517 O O . ALA A 1 332 ? -32.061 -19.882 -4.405 1.00 94.50 332 ALA A O 1
ATOM 2518 N N . GLY A 1 333 ? -32.551 -20.623 -2.353 1.00 92.88 333 GLY A N 1
ATOM 2519 C CA . GLY A 1 333 ? -32.482 -22.049 -2.714 1.00 92.88 333 GLY A CA 1
ATOM 2520 C C . GLY A 1 333 ? -33.354 -22.444 -3.916 1.00 92.88 333 GLY A C 1
ATOM 2521 O O . GLY A 1 333 ? -32.978 -23.314 -4.706 1.00 92.88 333 GLY A O 1
ATOM 2522 N N . THR A 1 334 ? -34.478 -21.752 -4.112 1.00 92.88 334 THR A N 1
ATOM 2523 C CA . THR A 1 334 ? -35.413 -21.965 -5.229 1.00 92.88 334 THR A CA 1
ATOM 2524 C C . THR A 1 334 ? -35.030 -21.228 -6.515 1.00 92.88 334 THR A C 1
ATOM 2526 O O . THR A 1 334 ? -35.634 -21.475 -7.555 1.00 92.88 334 THR A O 1
ATOM 2529 N N . LEU A 1 335 ? -34.027 -20.347 -6.483 1.00 95.25 335 LEU A N 1
ATOM 2530 C CA . LEU A 1 335 ? -33.595 -19.554 -7.634 1.00 95.25 335 LEU A CA 1
ATOM 2531 C C . LEU A 1 335 ? -32.472 -20.260 -8.415 1.00 95.25 335 LEU A C 1
ATOM 2533 O O . LEU A 1 335 ? -31.747 -21.099 -7.877 1.00 95.25 335 LEU A O 1
ATOM 2537 N N . ALA A 1 336 ? -32.330 -19.953 -9.705 1.00 94.94 336 ALA A N 1
ATOM 2538 C CA . ALA A 1 336 ? -31.235 -20.467 -10.533 1.00 94.94 336 ALA A CA 1
ATOM 2539 C C . ALA A 1 336 ? -29.924 -19.714 -10.246 1.00 94.94 336 ALA A C 1
ATOM 2541 O O . ALA A 1 336 ? -29.957 -18.535 -9.888 1.00 94.94 336 ALA A O 1
ATOM 2542 N N . SER A 1 337 ? -28.770 -20.361 -10.428 1.00 95.12 337 SER A N 1
ATOM 2543 C CA . SER A 1 337 ? -27.468 -19.687 -10.336 1.00 95.12 337 SER A CA 1
ATOM 2544 C C . SER A 1 337 ? -27.398 -18.516 -11.313 1.00 95.12 337 SER A C 1
ATOM 2546 O O . SER A 1 337 ? -27.904 -18.598 -12.431 1.00 95.12 337 SER A O 1
ATOM 2548 N N . GLY A 1 338 ? -26.784 -17.414 -10.895 1.00 94.50 338 GLY A N 1
ATOM 2549 C CA . GLY A 1 338 ? -26.720 -16.211 -11.716 1.00 94.50 338 GLY A CA 1
ATOM 2550 C C . GLY A 1 338 ? -26.623 -14.925 -10.911 1.00 94.50 338 GLY A C 1
ATOM 2551 O O . GLY A 1 338 ? -26.461 -14.927 -9.688 1.00 94.50 338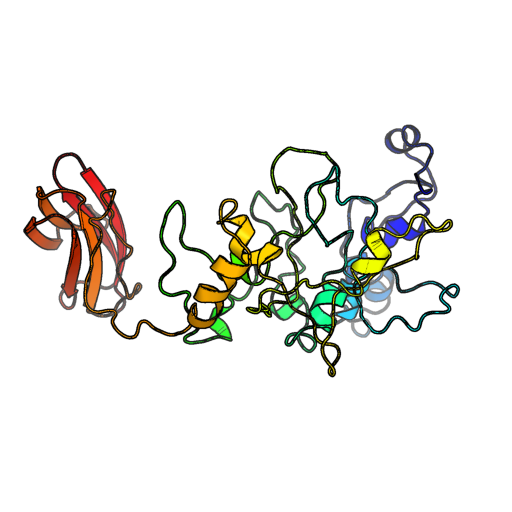 GLY A O 1
ATOM 2552 N N . ILE A 1 339 ? -26.703 -13.809 -11.631 1.00 95.06 339 ILE A N 1
ATOM 2553 C CA . ILE A 1 339 ? -26.658 -12.467 -11.055 1.00 95.06 339 ILE A CA 1
ATOM 2554 C C . ILE A 1 339 ? -28.082 -12.010 -10.732 1.00 95.06 339 ILE A C 1
ATOM 2556 O O . ILE A 1 339 ? -28.991 -12.127 -11.551 1.00 95.06 339 ILE A O 1
ATOM 2560 N N . TYR A 1 340 ? -28.251 -11.444 -9.544 1.00 97.06 340 TYR A N 1
ATOM 2561 C CA . TYR A 1 340 ? -29.481 -10.813 -9.082 1.00 97.06 340 TYR A CA 1
ATOM 2562 C C . TYR A 1 340 ? -29.185 -9.391 -8.631 1.00 97.06 340 TYR A C 1
ATOM 2564 O O . TYR A 1 340 ? -28.072 -9.069 -8.213 1.00 97.06 340 TYR A O 1
ATOM 2572 N N . ILE A 1 341 ? -30.192 -8.535 -8.687 1.00 97.12 341 ILE A N 1
ATOM 2573 C CA . ILE A 1 341 ? -30.115 -7.143 -8.261 1.00 97.12 341 ILE A CA 1
ATOM 2574 C C . ILE A 1 341 ? -31.015 -6.983 -7.044 1.00 97.12 341 ILE A C 1
ATOM 2576 O O . ILE A 1 341 ? -32.150 -7.433 -7.066 1.00 97.12 341 ILE A O 1
ATOM 2580 N N . TYR A 1 342 ? -30.555 -6.337 -5.982 1.00 96.88 342 TYR A N 1
ATOM 2581 C CA . TYR A 1 342 ? -31.397 -6.009 -4.839 1.00 96.88 342 TYR A CA 1
ATOM 2582 C C . TYR A 1 342 ? -31.413 -4.509 -4.587 1.00 96.88 342 TYR A C 1
ATOM 2584 O O . TYR A 1 342 ? -30.397 -3.827 -4.726 1.00 96.88 342 TYR A O 1
ATOM 2592 N N . ARG A 1 343 ? -32.588 -3.998 -4.228 1.00 97.31 343 ARG A N 1
ATOM 2593 C CA . ARG A 1 343 ? -32.864 -2.579 -4.021 1.00 97.31 343 ARG A CA 1
ATOM 2594 C C . ARG A 1 343 ? -33.450 -2.367 -2.637 1.00 97.31 343 ARG A C 1
ATOM 2596 O O . ARG A 1 343 ? -34.439 -3.010 -2.288 1.00 97.31 343 ARG A O 1
ATOM 2603 N N . LEU A 1 344 ? -32.846 -1.455 -1.884 1.00 97.62 344 LEU A N 1
ATOM 2604 C CA . LEU A 1 344 ? -33.380 -0.931 -0.634 1.00 97.62 344 LEU A CA 1
ATOM 2605 C C . LEU A 1 344 ? -34.070 0.406 -0.911 1.00 97.62 344 LEU A C 1
ATOM 2607 O O . LEU A 1 344 ? -33.494 1.264 -1.582 1.00 97.62 344 LEU A O 1
ATOM 2611 N N . THR A 1 345 ? -35.264 0.601 -0.367 1.00 96.69 345 THR A N 1
ATOM 2612 C CA . THR A 1 345 ? -35.962 1.889 -0.351 1.00 96.69 345 THR A CA 1
ATOM 2613 C C . THR A 1 345 ? -36.402 2.219 1.071 1.00 96.69 345 THR A C 1
ATOM 2615 O O . THR A 1 345 ? -37.004 1.371 1.729 1.00 96.69 345 THR A O 1
ATOM 2618 N N . ALA A 1 346 ? -36.079 3.425 1.540 1.00 91.94 346 ALA A N 1
ATOM 2619 C CA . ALA A 1 346 ? -36.413 3.936 2.869 1.00 91.94 346 ALA A CA 1
ATOM 2620 C C . ALA A 1 346 ? -36.675 5.452 2.799 1.00 91.94 346 ALA A C 1
ATOM 2622 O O . ALA A 1 346 ? -35.736 6.245 2.707 1.00 91.94 346 ALA A O 1
ATOM 2623 N N . GLY A 1 347 ? -37.948 5.861 2.793 1.00 85.62 347 GLY A N 1
ATOM 2624 C CA . GLY A 1 347 ? -38.324 7.241 2.449 1.00 85.62 347 GLY A CA 1
ATOM 2625 C C . GLY A 1 347 ? -37.834 7.611 1.042 1.00 85.62 347 GLY A C 1
ATOM 2626 O O . GLY A 1 347 ? -38.011 6.828 0.111 1.00 85.62 347 GLY A O 1
ATOM 2627 N N . ASP A 1 348 ? -37.150 8.750 0.908 1.00 86.12 348 ASP A N 1
ATOM 2628 C CA . ASP A 1 348 ? -36.560 9.209 -0.364 1.00 86.12 348 ASP A CA 1
ATOM 2629 C C . ASP A 1 348 ? -35.265 8.469 -0.747 1.00 86.12 348 ASP A C 1
ATOM 2631 O O . ASP A 1 348 ? -34.757 8.607 -1.862 1.00 86.12 348 ASP A O 1
ATOM 2635 N N . PHE A 1 349 ? -34.692 7.679 0.167 1.00 87.94 349 PHE A N 1
ATOM 2636 C CA . PHE A 1 349 ? -33.483 6.919 -0.123 1.00 87.94 349 PHE A CA 1
ATOM 2637 C C . PHE A 1 349 ? -33.818 5.680 -0.947 1.00 87.94 349 PHE A C 1
ATOM 2639 O O . PHE A 1 349 ? -34.621 4.841 -0.538 1.00 87.94 349 PHE A O 1
ATOM 2646 N N . SER A 1 350 ? -33.134 5.519 -2.076 1.00 93.69 350 SER A N 1
ATOM 2647 C CA . SER A 1 350 ? -33.204 4.322 -2.904 1.00 93.69 350 SER A CA 1
ATOM 2648 C C . SER A 1 350 ? -31.811 3.942 -3.387 1.00 93.69 350 SER A C 1
ATOM 2650 O O . SER A 1 350 ? -31.182 4.705 -4.116 1.00 93.69 350 SER A O 1
ATOM 2652 N N . TYR A 1 351 ? -31.350 2.741 -3.043 1.00 88.38 351 TYR A N 1
ATOM 2653 C CA . TYR A 1 351 ? -30.032 2.256 -3.450 1.00 88.38 351 TYR A CA 1
ATOM 2654 C C . TYR A 1 351 ? -30.080 0.799 -3.885 1.00 88.38 351 TYR A C 1
ATOM 2656 O O . TYR A 1 351 ? -30.831 -0.004 -3.331 1.00 88.38 351 TYR A O 1
ATOM 2664 N N . THR A 1 352 ? -29.255 0.465 -4.873 1.00 92.81 352 THR A N 1
ATOM 2665 C CA . THR A 1 352 ? -29.287 -0.822 -5.565 1.00 92.81 352 THR A CA 1
ATOM 2666 C C . THR A 1 352 ? -27.896 -1.440 -5.607 1.00 92.81 352 THR A C 1
ATOM 2668 O O . THR A 1 352 ? -26.903 -0.743 -5.807 1.00 92.81 352 THR A O 1
ATOM 2671 N N . ARG A 1 353 ? -27.816 -2.761 -5.445 1.00 89.69 353 ARG A N 1
ATOM 2672 C CA . ARG A 1 353 ? -26.585 -3.552 -5.565 1.00 89.69 353 ARG A CA 1
ATOM 2673 C C . ARG A 1 353 ? -26.852 -4.862 -6.298 1.00 89.69 353 ARG A C 1
ATOM 2675 O O . ARG A 1 353 ? -27.993 -5.296 -6.409 1.00 89.69 353 ARG A O 1
ATOM 2682 N N . LYS A 1 354 ? -25.789 -5.494 -6.794 1.00 91.06 354 LYS A N 1
ATOM 2683 C CA . LYS A 1 354 ? -25.837 -6.816 -7.434 1.00 91.06 354 LYS A CA 1
ATOM 2684 C C . LYS A 1 354 ? -25.294 -7.896 -6.502 1.00 91.06 354 LYS A C 1
ATOM 2686 O O . LYS A 1 354 ? -24.393 -7.614 -5.719 1.00 91.06 354 LYS A O 1
ATOM 2691 N N . MET A 1 355 ? -25.784 -9.120 -6.632 1.00 93.00 355 MET A N 1
ATOM 2692 C CA . MET A 1 355 ? -25.303 -10.316 -5.936 1.00 93.00 355 MET A CA 1
ATOM 2693 C C . MET A 1 355 ? -25.233 -11.506 -6.894 1.00 93.00 355 MET A C 1
ATOM 2695 O O . MET A 1 355 ? -25.919 -11.514 -7.911 1.00 93.00 355 MET A O 1
ATOM 2699 N N . MET A 1 356 ? -24.402 -12.497 -6.578 1.00 92.25 356 MET A N 1
ATOM 2700 C CA . MET A 1 356 ? -24.179 -13.692 -7.389 1.00 92.25 356 MET A CA 1
ATOM 2701 C C . MET A 1 356 ? -24.521 -14.947 -6.586 1.00 92.25 356 MET A C 1
ATOM 2703 O O . MET A 1 356 ? -23.891 -15.226 -5.568 1.00 92.25 356 MET A O 1
ATOM 2707 N N . LEU A 1 357 ? -25.507 -15.703 -7.060 1.00 95.00 357 LEU A N 1
ATOM 2708 C CA . LE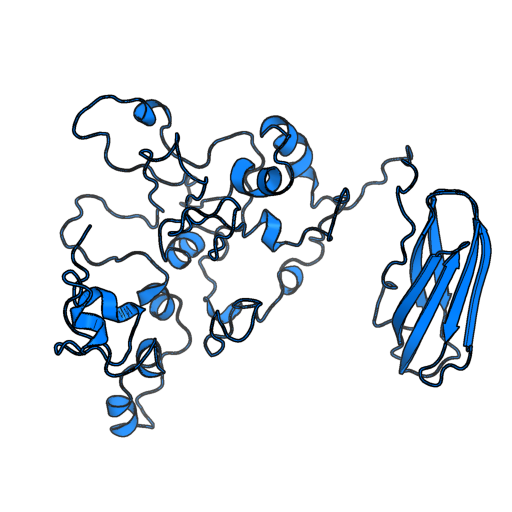U A 1 357 ? -25.849 -17.024 -6.540 1.00 95.00 357 LEU A CA 1
ATOM 2709 C C . LEU A 1 357 ? -25.057 -18.083 -7.315 1.00 95.00 357 LEU A C 1
ATOM 2711 O O . LEU A 1 357 ? -25.161 -18.147 -8.541 1.00 95.00 357 LEU A O 1
ATOM 2715 N N . LEU A 1 358 ? -24.303 -18.918 -6.603 1.00 89.94 358 LEU A N 1
ATOM 2716 C CA . LEU A 1 358 ? -23.688 -20.136 -7.136 1.00 89.94 358 LEU A CA 1
ATOM 2717 C C . LEU A 1 358 ? -24.445 -21.336 -6.563 1.00 89.94 358 LEU A C 1
ATOM 2719 O O . LEU A 1 358 ? -24.782 -21.315 -5.383 1.00 89.94 358 LEU A O 1
ATOM 2723 N N . LYS A 1 359 ? -24.738 -22.347 -7.388 1.00 79.38 359 LYS A N 1
ATOM 2724 C CA . LYS A 1 359 ? -25.281 -23.625 -6.906 1.00 79.38 359 LYS A CA 1
ATOM 2725 C C . LYS A 1 359 ? -24.191 -24.669 -6.928 1.00 79.38 359 LYS A C 1
ATOM 2727 O O . LYS A 1 359 ? -23.373 -24.598 -7.873 1.00 79.38 359 LYS A O 1
#

Solvent-accessible surface area (backbone atoms only — not comparable to full-atom values): 21423 Å² total; per-residue (Å²): 132,80,71,43,48,66,76,59,31,76,68,47,23,56,29,67,32,83,59,60,47,80,78,41,62,79,41,87,49,49,60,24,37,63,80,34,88,41,69,45,69,41,64,69,46,44,60,62,66,57,30,75,76,31,68,90,77,44,68,61,68,79,82,45,48,65,63,52,28,72,50,27,20,68,85,84,81,59,101,82,55,98,61,86,81,81,57,68,54,71,40,75,73,96,45,79,88,83,51,79,87,33,70,40,88,69,48,39,46,45,36,32,24,57,15,21,91,58,43,88,58,41,63,64,73,36,33,55,89,89,53,58,58,76,82,73,90,75,51,71,57,58,76,49,62,72,56,82,81,39,71,87,61,58,82,45,91,70,86,91,81,84,77,77,79,52,72,48,53,52,31,27,21,66,28,24,56,56,94,75,79,64,97,59,94,70,28,91,43,52,45,40,31,50,42,68,40,45,60,78,55,78,44,58,49,73,66,77,62,68,77,51,86,53,85,83,50,85,85,71,35,36,51,44,54,50,102,83,55,37,36,48,43,26,39,70,59,25,52,31,73,82,38,70,92,56,53,49,64,61,45,30,73,50,54,77,48,36,55,51,71,84,73,80,78,83,76,86,79,74,64,36,91,49,75,46,79,52,76,50,48,55,67,64,22,64,52,48,30,35,36,39,35,29,29,50,50,64,37,56,33,36,31,38,32,23,41,85,87,66,51,78,74,45,75,73,41,79,45,78,42,67,51,26,80,49,78,42,75,47,74,46,76,92,55,76,65,43,63,33,36,37,36,42,36,43,76,92,48,72,52,73,49,74,48,39,40,52,123

pLDDT: mean 73.62, std 17.33, range [32.5, 98.38]

Sequence (359 aa):
KGSYTYSCYRCHTTGASKVKTSEFQAYPGIEGSWAEAGIGCEGCHGPSSAHAASPSSVKPPKEGKATCSNCHARDRNDSISTYPWNNRVEWQPRTVNSISTGFIRHREQGDMMAASKHKNLACVTCHDPHKGVYFDQGGLKASVTCQTCHTGKEITGHETSKTKAECTDCHMPKAARNGDQLTAYVSEQSAHYWKVITDSITMFDNLDDINSTSNPPVTYKFIKTDGNGMSGLTLDYTCKQCHTDKSVAWASKYAKGMHAGITTVKGSGAAPAAYTLGQNYPNPFNPSTTIRYAIPRASQVTLKVYSMTGALVATVVNAQKDAGWHEAKFNAGTLASGIYIYRLTAGDFSYTRKMMLLK

Foldseek 3Di:
DAQAEQLVCLQWAPAWAQDDDPVCVVPPRYGGDHPDGGYDPCSQFNDVVVCVVPVPPRGRDPFALVSLCSALAPPPDDPPDPDPCPLWQWADLPCPPPDDAFRDEGNHQSSLCCQAPNVVPGPLQFFDPVDQQPPPPDGGGTPDAPCVVVPLQDQPDDDDDDDDDGLCLAQWFQRYGDPPRDPASPRSGTHNHRAEDLDLDDQKPDPPQSPPPDVVRPDIITGDHDPVSHHGHYCCRRVCSVVVVDHSVVSSVCVVCRSPPDPDPPDDDDFDPAWDWDDWPPFQDEFKTKIKIFDNAWFQKWKWKADPVRHTDDTQDGGTDGGTIDITMDGRNVPDWDKMKMWMDTPPDIDIDIGTYDD

Radius of gyration: 26.6 Å; Cα contacts (8 Å, |Δi|>4): 581; chains: 1; bounding box: 76×47×55 Å

Secondary structure (DSSP, 8-state):
---B-GGGGGGT-SEEESSPPHHHHT-TTB-SEEEE-S--HHHHH--HHHHHH-TTT-PPP---HHHHHHHHS-----S--SS---SPPEE--TTTTTS----B-SS-HHHHHHTSTTTTS-GGGTB-TTS-TTSSSS-S-BSS-GGGTSTT----S--SSSSPPPHHHHHS-B-BPPTT--SS-----B-S---B--SS--SBS-SGGGG---SS----EEB---TTS---B-HHHHTTTT-TTS-HHHHHHHHTTTTS---------PPPSS-EEPPPBSSSBSSEEEEEEEESS-EEEEEEEEETTS-EEEEEEEEEE-SEEEEEEEE-TTSPSEEEEEEEEETTEEEEEEEEE--